Protein AF-A0A1H0Q1C9-F1 (afdb_monomer_lite)

Organism: NCBI:txid504798

Foldseek 3Di:
DDDDDDDDDDDDDDDDDDDDDDDDPDPDPPPPDDPQDDAPLNLQLQFADDPQQQAKKKKAQLVLLVLAPDNPLVQCGLNVLPNVCQPLCCVQQVDRPNQFGMHMWGGDPPFIKIKTFGDDDLVSNVVSVVVVSRDDPSFPDWHGDDRMIMTHNDPVNSVRRHRDPRTSSPVPQSVLQCVLQDRFNIKMDGRFKIWGWHRPHRQWIKIKIKGAAPFLVRLVVLQVLLVVCLVAHAFPVRHRSCQLAPPWDWDRDGRMIMIMHGDRHTNSVVSCVVVVRRVCSSVDD

Sequence (285 aa):
MKRSVGVLAIACLALTACGEKPAAPNASPSSTAAPKATGLTGALAGVRANDSTRERFEYADLTKIKQLKDTKNFGMVGSSQITESPKKLKDLLALDLAAFEEAVTAGKAPAAAGRLRGPFDSAAVNSAIANKAAKPEAFSAVRAAGSELLYSSAAAQLDWFAEGAGSLAEDKTMAAHAGCLGDVAAAAIGPIASAGVRIDGKDDTTDLICLKAHSPEDAAEMKIQIEATLKGAKTSSGTPWSRVVPKPTVDVVGDTVRITSTSAAAGTVIAAFAKGDIERLPLFE

Structure (mmCIF, N/CA/C/O backbone):
data_AF-A0A1H0Q1C9-F1
#
_entry.id   AF-A0A1H0Q1C9-F1
#
loop_
_atom_site.group_PDB
_atom_site.id
_atom_site.type_symbol
_atom_site.label_atom_id
_atom_site.label_alt_id
_atom_site.label_comp_id
_atom_site.label_asym_id
_atom_site.label_entity_id
_atom_site.label_seq_id
_atom_site.pdbx_PDB_ins_code
_atom_site.Cartn_x
_atom_site.Cartn_y
_atom_site.Cartn_z
_atom_site.occupancy
_atom_site.B_iso_or_equiv
_atom_site.auth_seq_id
_atom_site.auth_comp_id
_atom_site.auth_asym_id
_atom_site.auth_atom_id
_atom_site.pdbx_PDB_model_num
ATOM 1 N N . MET A 1 1 ? -7.600 45.532 -30.843 1.00 48.03 1 MET A N 1
ATOM 2 C CA . MET A 1 1 ? -6.512 45.657 -29.847 1.00 48.03 1 MET A CA 1
ATOM 3 C C . MET A 1 1 ? -5.235 45.087 -30.455 1.00 48.03 1 MET A C 1
ATOM 5 O O . MET A 1 1 ? -5.197 43.900 -30.744 1.00 48.03 1 MET A O 1
ATOM 9 N N . LYS A 1 2 ? -4.250 45.942 -30.760 1.00 43.81 2 LYS A N 1
ATOM 10 C CA . LYS A 1 2 ? -2.968 45.580 -31.394 1.00 43.81 2 LYS A CA 1
ATOM 11 C C . LYS A 1 2 ? -1.998 45.088 -30.314 1.00 43.81 2 LYS A C 1
ATOM 13 O O . LYS A 1 2 ? -1.792 45.807 -29.343 1.00 43.81 2 LYS A O 1
ATOM 18 N N . ARG A 1 3 ? -1.421 43.891 -30.464 1.00 52.03 3 ARG A N 1
ATOM 19 C CA . ARG A 1 3 ? -0.338 43.396 -29.597 1.00 52.03 3 ARG A CA 1
ATOM 20 C C . ARG A 1 3 ? 0.971 43.406 -30.379 1.00 52.03 3 ARG A C 1
ATOM 22 O O . ARG A 1 3 ? 1.082 42.756 -31.413 1.00 52.03 3 ARG A O 1
ATOM 29 N N . SER A 1 4 ? 1.907 44.210 -29.890 1.00 56.38 4 SER A N 1
ATOM 30 C CA . SER A 1 4 ? 3.236 44.431 -30.451 1.00 56.38 4 SER A CA 1
ATOM 31 C C . SER A 1 4 ? 4.162 43.248 -30.162 1.00 56.38 4 SER A C 1
ATOM 33 O O . SER A 1 4 ? 4.178 42.726 -29.049 1.00 56.38 4 SER A O 1
ATOM 35 N N . VAL A 1 5 ? 4.940 42.859 -31.172 1.00 55.03 5 VAL A N 1
ATOM 36 C CA . VAL A 1 5 ? 6.014 41.862 -31.105 1.00 55.03 5 VAL A CA 1
ATOM 37 C C . VAL A 1 5 ? 7.307 42.591 -30.737 1.00 55.03 5 VAL A C 1
ATOM 39 O O . VAL A 1 5 ? 7.739 43.476 -31.472 1.00 55.03 5 VAL A O 1
ATOM 42 N N . GLY A 1 6 ? 7.899 42.252 -29.592 1.00 58.81 6 GLY A N 1
ATOM 43 C CA . GLY A 1 6 ? 9.212 42.742 -29.169 1.00 58.81 6 GLY A CA 1
ATOM 44 C C . GLY A 1 6 ? 10.271 41.664 -29.376 1.00 58.81 6 GLY A C 1
ATOM 45 O O . GLY A 1 6 ? 10.222 40.623 -28.728 1.00 58.81 6 GLY A O 1
ATOM 46 N N . VAL A 1 7 ? 11.206 41.916 -30.291 1.00 54.88 7 VAL A N 1
ATOM 47 C CA . VAL A 1 7 ? 12.410 41.108 -30.530 1.00 54.88 7 VAL A CA 1
ATOM 48 C C . VAL A 1 7 ? 13.474 41.537 -29.519 1.00 54.88 7 VAL A C 1
ATOM 50 O O . VAL A 1 7 ? 13.820 42.716 -29.471 1.00 54.88 7 VAL A O 1
ATOM 53 N N . LEU A 1 8 ? 13.995 40.601 -28.721 1.00 61.97 8 LEU A N 1
ATOM 54 C CA . LEU A 1 8 ? 15.114 40.850 -27.809 1.00 61.97 8 LEU A CA 1
ATOM 55 C C . LEU A 1 8 ? 16.363 40.130 -28.331 1.00 61.97 8 LEU A C 1
ATOM 57 O O . LEU A 1 8 ? 16.388 38.906 -28.441 1.00 61.97 8 LEU A O 1
ATOM 61 N N . ALA A 1 9 ? 17.382 40.916 -28.678 1.00 55.75 9 ALA A N 1
ATOM 62 C CA . ALA A 1 9 ? 18.699 40.452 -29.090 1.00 55.75 9 ALA A CA 1
ATOM 63 C C . ALA A 1 9 ? 19.544 40.095 -27.856 1.00 55.75 9 ALA A C 1
ATOM 65 O O . ALA A 1 9 ? 19.641 40.891 -26.923 1.00 55.75 9 ALA A O 1
ATOM 66 N N . ILE A 1 10 ? 20.173 38.918 -27.861 1.00 67.31 10 ILE A N 1
ATOM 67 C CA . ILE A 1 10 ? 21.130 38.502 -26.829 1.00 67.31 10 ILE A CA 1
ATOM 68 C C . ILE A 1 10 ? 22.540 38.696 -27.385 1.00 67.31 10 ILE A C 1
ATOM 70 O O . ILE A 1 10 ? 22.926 38.074 -28.373 1.00 67.31 10 ILE A O 1
ATOM 74 N N . ALA A 1 11 ? 23.286 39.594 -26.745 1.00 67.81 11 ALA A N 1
ATOM 75 C CA . ALA A 1 11 ? 24.681 39.882 -27.029 1.00 67.81 11 ALA A CA 1
ATOM 76 C C . ALA A 1 11 ? 25.597 38.825 -26.390 1.00 67.81 11 ALA A C 1
ATOM 78 O O . ALA A 1 11 ? 25.512 38.555 -25.192 1.00 67.81 11 ALA A O 1
ATOM 79 N N . CYS A 1 12 ? 26.500 38.256 -27.190 1.00 54.31 12 CYS A N 1
ATOM 80 C CA . CYS A 1 12 ? 27.629 37.461 -26.718 1.00 54.31 12 CYS A CA 1
ATOM 81 C C . CYS A 1 12 ? 28.669 38.371 -26.048 1.00 54.31 12 CYS A C 1
ATOM 83 O O . CYS A 1 12 ? 29.281 39.197 -26.724 1.00 54.31 12 CYS A O 1
ATOM 85 N N . LEU A 1 13 ? 28.923 38.177 -24.752 1.00 67.25 13 LEU A N 1
ATOM 86 C CA . LEU A 1 13 ? 30.165 38.615 -24.115 1.00 67.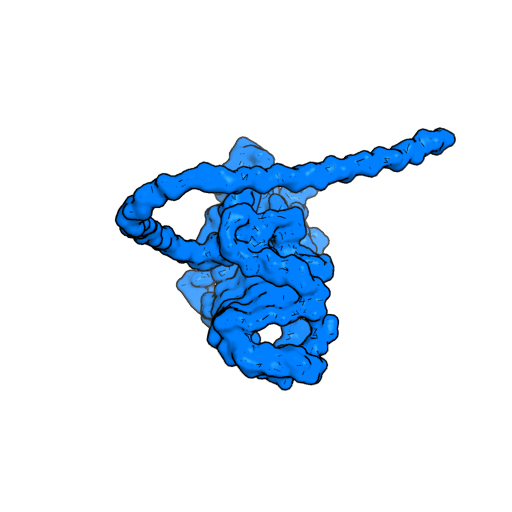25 13 LEU A CA 1
ATOM 87 C C . LEU A 1 13 ? 31.083 37.407 -23.916 1.00 67.25 13 LEU A C 1
ATOM 89 O O . LEU A 1 13 ? 30.781 36.499 -23.145 1.00 67.25 13 LEU A O 1
ATOM 93 N N . ALA A 1 14 ? 32.214 37.428 -24.616 1.00 65.31 14 ALA A N 1
ATOM 94 C CA . ALA A 1 14 ? 33.368 36.595 -24.329 1.00 65.31 14 ALA A CA 1
ATOM 95 C C . ALA A 1 14 ? 34.211 37.282 -23.244 1.00 65.31 14 ALA A C 1
ATOM 97 O O . ALA A 1 14 ? 34.627 38.427 -23.420 1.00 65.31 14 ALA A O 1
ATOM 98 N N . LEU A 1 15 ? 34.473 36.582 -22.139 1.00 62.09 15 LEU A N 1
ATOM 99 C CA . LEU A 1 15 ? 35.464 36.975 -21.139 1.00 62.09 15 LEU A CA 1
ATOM 100 C C . LEU A 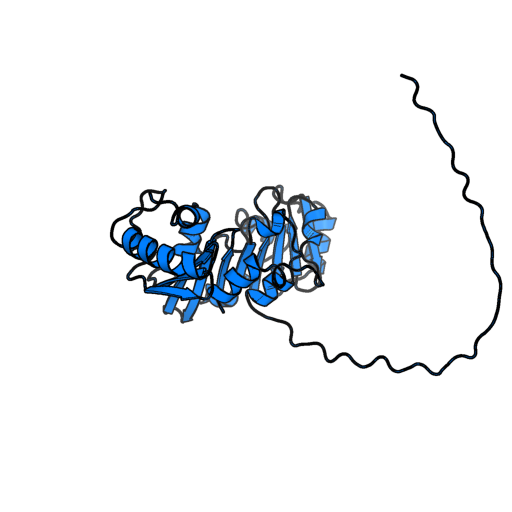1 15 ? 36.532 35.888 -21.040 1.00 62.09 15 LEU A C 1
ATOM 102 O O . LEU A 1 15 ? 36.259 34.730 -20.731 1.00 62.09 15 LEU A O 1
ATOM 106 N N . THR A 1 16 ? 37.754 36.303 -21.342 1.00 69.94 16 THR A N 1
ATOM 107 C CA . THR A 1 16 ? 39.000 35.547 -21.259 1.00 69.94 16 THR A CA 1
ATOM 108 C C . THR A 1 16 ? 39.743 35.830 -19.952 1.00 69.94 16 THR A C 1
ATOM 110 O O . THR A 1 16 ? 39.885 36.990 -19.579 1.00 69.94 16 THR A O 1
ATOM 113 N N . ALA A 1 17 ? 40.335 34.758 -19.408 1.00 58.12 17 ALA A N 1
ATOM 114 C CA . ALA A 1 17 ? 41.553 34.684 -18.585 1.00 58.12 17 ALA A CA 1
ATOM 115 C C . ALA A 1 17 ? 41.515 35.132 -17.105 1.00 58.12 17 ALA A C 1
ATOM 117 O O . ALA A 1 17 ? 41.268 36.287 -16.789 1.00 58.12 17 ALA A O 1
ATOM 118 N N . CYS A 1 18 ? 41.917 34.236 -16.194 1.00 62.31 18 CYS A N 1
ATOM 119 C CA . CYS A 1 18 ? 43.292 34.171 -15.670 1.00 62.31 18 CYS A CA 1
ATOM 120 C C . CYS A 1 18 ? 43.478 32.922 -14.791 1.00 62.31 18 CYS A C 1
ATOM 122 O O . CYS A 1 18 ? 42.562 32.496 -14.095 1.00 62.31 18 CYS A O 1
ATOM 124 N N . GLY A 1 19 ? 44.655 32.301 -14.896 1.00 61.50 19 GLY A N 1
ATOM 125 C CA . GLY A 1 19 ? 44.981 31.022 -14.273 1.00 61.50 19 GLY A CA 1
ATOM 126 C C . GLY A 1 19 ? 45.188 31.104 -12.764 1.00 61.50 19 GLY A C 1
ATOM 127 O O . GLY A 1 19 ? 45.921 31.961 -12.272 1.00 61.50 19 GLY A O 1
ATOM 128 N N . GLU A 1 20 ? 44.604 30.138 -12.059 1.00 61.62 20 GLU A N 1
ATOM 129 C CA . GLU A 1 20 ? 44.820 29.900 -10.639 1.00 61.62 20 GLU A CA 1
ATOM 130 C C . GLU A 1 20 ? 45.423 28.502 -10.440 1.00 61.62 20 GLU A C 1
ATOM 132 O O . GLU A 1 20 ? 45.093 27.534 -11.127 1.00 61.62 20 GLU A O 1
ATOM 137 N N . LYS A 1 21 ? 46.401 28.440 -9.542 1.00 70.19 21 LYS A N 1
ATOM 138 C CA . LYS A 1 21 ? 47.258 27.293 -9.236 1.00 70.19 21 LYS A CA 1
ATOM 139 C C . LYS A 1 21 ? 46.410 26.085 -8.789 1.00 70.19 21 LYS A C 1
ATOM 141 O O . LYS A 1 21 ? 45.602 26.254 -7.880 1.00 70.19 21 LYS A O 1
ATOM 146 N N . PRO A 1 22 ? 46.593 24.871 -9.350 1.00 63.66 22 PRO A N 1
ATOM 147 C CA . PRO A 1 22 ? 45.809 23.705 -8.953 1.00 63.66 22 PRO A CA 1
ATOM 148 C C . PRO A 1 22 ? 46.105 23.343 -7.493 1.00 63.66 22 PRO A C 1
ATOM 150 O O . PRO A 1 22 ? 47.183 22.847 -7.161 1.00 63.66 22 PRO A O 1
ATOM 153 N N . ALA A 1 23 ? 45.145 23.628 -6.613 1.00 63.47 23 ALA A N 1
ATOM 154 C CA . ALA A 1 23 ? 45.113 23.074 -5.271 1.00 63.47 23 ALA A CA 1
ATOM 155 C C . ALA A 1 23 ? 44.938 21.552 -5.379 1.00 63.47 23 ALA A C 1
ATOM 157 O O . ALA A 1 23 ? 44.188 21.062 -6.225 1.00 63.47 23 ALA A O 1
ATOM 158 N N . ALA A 1 24 ? 45.673 20.814 -4.547 1.00 68.06 24 ALA A N 1
ATOM 159 C CA . ALA A 1 24 ? 45.612 19.360 -4.479 1.00 68.06 24 ALA A CA 1
ATOM 160 C C . ALA A 1 24 ? 44.152 18.874 -4.365 1.00 68.06 24 ALA A C 1
ATOM 162 O O . ALA A 1 24 ? 43.346 19.560 -3.730 1.00 68.06 24 ALA A O 1
ATOM 163 N N . PRO A 1 25 ? 43.795 17.719 -4.960 1.00 63.84 25 PRO A N 1
ATOM 164 C CA . PRO A 1 25 ? 42.445 17.180 -4.884 1.00 63.84 25 PRO A CA 1
ATOM 165 C C . PRO A 1 25 ? 42.078 16.969 -3.414 1.00 63.84 25 PRO A C 1
ATOM 167 O O . PRO A 1 25 ? 42.538 16.024 -2.775 1.00 63.84 25 PRO A O 1
ATOM 170 N N . ASN A 1 26 ? 41.269 17.883 -2.874 1.00 61.53 26 ASN A N 1
ATOM 171 C CA . ASN A 1 26 ? 40.598 17.705 -1.600 1.00 61.53 26 ASN A CA 1
ATOM 172 C C . ASN A 1 26 ? 39.814 16.403 -1.717 1.00 61.53 26 ASN A C 1
ATOM 174 O O . ASN A 1 26 ? 38.861 16.325 -2.494 1.00 61.53 26 ASN A O 1
ATOM 178 N N . ALA A 1 27 ? 40.253 15.379 -0.985 1.00 54.88 27 ALA A N 1
ATOM 179 C CA . ALA A 1 27 ? 39.513 14.144 -0.834 1.00 54.88 27 ALA A CA 1
ATOM 180 C C . ALA A 1 27 ? 38.097 14.524 -0.394 1.00 54.88 27 ALA A C 1
ATOM 182 O O . ALA A 1 27 ? 37.910 15.053 0.705 1.00 54.88 27 ALA A O 1
ATOM 183 N N . SER A 1 28 ? 37.119 14.340 -1.287 1.00 58.88 28 SER A N 1
ATOM 184 C CA . SER A 1 28 ? 35.716 14.515 -0.938 1.00 58.88 28 SER A CA 1
ATOM 185 C C . SER A 1 28 ? 35.473 13.678 0.312 1.00 58.88 28 SER A C 1
ATOM 187 O O . SER A 1 28 ? 35.844 12.500 0.305 1.00 58.88 28 SER A O 1
ATOM 189 N N . PRO A 1 29 ? 34.934 14.261 1.396 1.00 55.88 29 PRO A N 1
ATOM 190 C CA . PRO A 1 29 ? 34.651 13.491 2.589 1.00 55.88 29 PRO A CA 1
ATOM 191 C C . PRO A 1 29 ? 33.764 12.331 2.159 1.00 55.88 29 PRO A C 1
ATOM 193 O O . PRO A 1 29 ? 32.703 12.546 1.568 1.00 55.88 29 PRO A O 1
ATOM 196 N N . SER A 1 30 ? 34.248 11.109 2.380 1.00 47.88 30 SER A N 1
ATOM 197 C CA . SER A 1 30 ? 33.471 9.896 2.185 1.00 47.88 30 SER A CA 1
ATOM 198 C C . SER A 1 30 ? 32.214 10.044 3.027 1.00 47.88 30 SER A C 1
ATOM 200 O O . SER A 1 30 ? 32.253 9.896 4.246 1.00 47.88 30 SER A O 1
ATOM 202 N N . SER A 1 31 ? 31.116 10.431 2.381 1.00 54.31 31 SER A N 1
ATOM 203 C CA . SER A 1 31 ? 29.811 10.486 3.010 1.00 54.31 31 SER A CA 1
ATOM 204 C C . SER A 1 31 ? 29.477 9.056 3.399 1.00 54.31 31 SER A C 1
ATOM 206 O O . SER A 1 31 ? 29.237 8.213 2.533 1.00 54.31 31 SER A O 1
ATOM 208 N N . THR A 1 32 ? 29.554 8.756 4.693 1.00 57.41 32 THR A N 1
ATOM 209 C CA . THR A 1 32 ? 29.052 7.502 5.244 1.00 57.41 32 THR A CA 1
ATOM 210 C C . THR A 1 32 ? 27.563 7.470 4.934 1.00 57.41 32 THR A C 1
ATOM 212 O O . THR A 1 32 ? 26.776 8.151 5.590 1.00 57.41 32 THR A O 1
ATOM 215 N N . ALA A 1 33 ? 27.194 6.753 3.871 1.00 62.41 33 ALA A N 1
ATOM 216 C CA . ALA A 1 33 ? 25.817 6.659 3.426 1.00 62.41 33 ALA A CA 1
ATOM 217 C C . ALA A 1 33 ? 24.959 6.169 4.597 1.00 62.41 33 ALA A C 1
ATOM 219 O O . ALA A 1 33 ? 25.251 5.130 5.194 1.00 62.41 33 ALA A O 1
ATOM 220 N N . ALA A 1 34 ? 23.930 6.942 4.946 1.00 65.75 34 ALA A N 1
ATOM 221 C CA . ALA A 1 34 ? 22.969 6.532 5.955 1.00 65.75 34 ALA A CA 1
ATOM 222 C C . ALA A 1 34 ? 22.387 5.156 5.574 1.00 65.75 34 ALA A C 1
ATOM 224 O O . ALA A 1 34 ? 22.209 4.882 4.380 1.00 65.75 34 ALA A O 1
ATOM 225 N N . PRO A 1 35 ? 22.105 4.278 6.553 1.00 72.06 35 PRO A N 1
ATOM 226 C CA . PRO A 1 35 ? 21.491 2.989 6.270 1.00 72.06 35 PRO A CA 1
ATOM 227 C C . PRO A 1 35 ? 20.208 3.201 5.459 1.00 72.06 35 PRO A C 1
ATOM 229 O O . PRO A 1 35 ? 19.355 4.007 5.835 1.00 72.06 35 PRO A O 1
ATOM 232 N N . LYS A 1 36 ? 20.091 2.507 4.319 1.00 81.31 36 LYS A N 1
ATOM 233 C CA . LYS A 1 36 ? 18.904 2.598 3.464 1.00 81.31 36 LYS A CA 1
ATOM 234 C C . LYS A 1 36 ? 17.690 2.117 4.259 1.00 81.31 36 LYS A C 1
ATOM 236 O O . LYS A 1 36 ? 17.693 0.997 4.766 1.00 81.31 36 LYS A O 1
ATOM 241 N N . ALA A 1 37 ? 16.668 2.965 4.362 1.00 87.19 37 ALA A N 1
ATOM 242 C CA . ALA A 1 37 ? 15.391 2.575 4.944 1.00 87.19 37 ALA A CA 1
ATOM 243 C C . ALA A 1 37 ? 14.818 1.368 4.182 1.00 87.19 37 ALA A C 1
ATOM 245 O O . ALA A 1 37 ? 14.907 1.302 2.955 1.00 87.19 37 ALA A O 1
ATOM 246 N N . THR A 1 38 ? 14.234 0.422 4.911 1.00 93.12 38 THR A N 1
ATOM 247 C CA . THR A 1 38 ? 13.592 -0.781 4.366 1.00 93.12 38 THR A CA 1
ATOM 248 C C . THR A 1 38 ? 12.080 -0.728 4.597 1.00 93.12 38 THR A C 1
ATOM 250 O O . THR A 1 38 ? 11.560 0.227 5.186 1.00 93.12 38 THR A O 1
ATOM 253 N N . GLY A 1 39 ? 11.356 -1.735 4.104 1.00 96.38 39 GLY A N 1
ATOM 254 C CA . GLY A 1 39 ? 9.918 -1.850 4.327 1.00 96.38 39 GLY A CA 1
ATOM 255 C C . GLY A 1 39 ? 9.114 -0.721 3.674 1.00 96.38 39 GLY A C 1
ATOM 256 O O . GLY A 1 39 ? 9.536 -0.112 2.687 1.00 96.38 39 GLY A O 1
ATOM 257 N N . LEU A 1 40 ? 7.970 -0.394 4.278 1.00 97.56 40 LEU A N 1
ATOM 258 C CA . LEU A 1 40 ? 7.082 0.679 3.823 1.00 97.56 40 LEU A CA 1
ATOM 259 C C . LEU A 1 40 ? 7.792 2.044 3.714 1.00 97.56 40 LEU A C 1
ATOM 261 O O . LEU A 1 40 ? 7.637 2.744 2.715 1.00 97.56 40 LEU A O 1
ATOM 265 N N . THR A 1 41 ? 8.595 2.420 4.713 1.00 96.94 41 THR A N 1
ATOM 266 C CA . THR A 1 41 ? 9.316 3.706 4.714 1.00 96.94 41 THR A CA 1
ATOM 267 C C . THR A 1 41 ? 10.349 3.772 3.590 1.00 96.94 41 THR A C 1
ATOM 269 O O . THR A 1 41 ? 10.435 4.783 2.893 1.00 96.94 41 THR A O 1
ATOM 272 N N . GLY A 1 42 ? 11.098 2.687 3.361 1.00 96.00 42 GLY A N 1
ATOM 273 C CA . GLY A 1 42 ? 12.017 2.583 2.224 1.00 96.00 42 GLY A CA 1
ATOM 274 C C . GLY A 1 42 ? 11.298 2.657 0.876 1.00 96.00 42 GLY A C 1
ATOM 275 O O . GLY A 1 42 ? 11.764 3.323 -0.051 1.00 96.00 42 GLY A O 1
ATOM 276 N N . ALA A 1 43 ? 10.123 2.032 0.774 1.00 96.88 43 ALA A N 1
ATOM 277 C CA . ALA A 1 43 ? 9.303 2.081 -0.428 1.00 96.88 43 ALA A CA 1
ATOM 278 C C . ALA A 1 43 ? 8.831 3.511 -0.748 1.00 96.88 43 ALA A C 1
ATOM 280 O O . ALA A 1 43 ? 8.983 3.941 -1.893 1.00 96.88 43 ALA A O 1
ATOM 281 N N . LEU A 1 44 ? 8.343 4.256 0.254 1.00 97.38 44 LEU A N 1
ATOM 282 C CA . LEU A 1 44 ? 7.937 5.665 0.127 1.00 97.38 44 LEU A CA 1
ATOM 283 C C . LEU A 1 44 ? 9.112 6.586 -0.226 1.00 97.38 44 LEU A C 1
ATOM 285 O O . LEU A 1 44 ? 8.955 7.498 -1.036 1.00 97.38 44 LEU A O 1
ATOM 289 N N . ALA A 1 45 ? 10.299 6.336 0.333 1.00 96.56 45 ALA A N 1
ATOM 290 C CA . ALA A 1 45 ? 11.505 7.105 0.019 1.00 96.56 45 ALA A CA 1
ATOM 291 C C . ALA A 1 45 ? 11.939 6.941 -1.449 1.00 96.56 45 ALA A C 1
ATOM 293 O O . ALA A 1 45 ? 12.549 7.835 -2.029 1.00 96.56 45 ALA A O 1
ATOM 294 N N . GLY A 1 46 ? 11.597 5.807 -2.066 1.00 96.19 46 GLY A N 1
ATOM 295 C CA . GLY A 1 46 ? 11.866 5.525 -3.474 1.00 96.19 46 GLY A CA 1
ATOM 296 C C . GLY A 1 46 ? 10.779 5.996 -4.443 1.00 96.19 46 GLY A C 1
ATOM 297 O O . GLY A 1 46 ? 10.788 5.528 -5.581 1.00 96.19 46 GLY A O 1
ATOM 298 N N . VAL A 1 47 ? 9.826 6.826 -4.003 1.00 97.56 47 VAL A N 1
ATOM 299 C CA . VAL A 1 47 ? 8.773 7.402 -4.852 1.00 97.56 47 VAL A CA 1
ATOM 300 C C . VAL A 1 47 ? 8.724 8.910 -4.662 1.00 97.56 47 VAL A C 1
ATOM 302 O O . VAL A 1 47 ? 8.584 9.404 -3.548 1.00 97.56 47 VAL A O 1
ATOM 305 N N . ARG A 1 48 ? 8.788 9.655 -5.762 1.00 97.75 48 ARG A N 1
ATOM 306 C CA . ARG A 1 48 ? 8.670 11.112 -5.779 1.00 97.75 48 ARG A CA 1
ATOM 307 C C . ARG A 1 48 ? 7.279 11.554 -5.328 1.00 97.75 48 ARG A C 1
ATOM 309 O O . ARG A 1 48 ? 6.268 11.072 -5.841 1.00 97.75 48 ARG A O 1
ATOM 316 N N . ALA A 1 49 ? 7.226 12.544 -4.446 1.00 97.69 49 ALA A N 1
ATOM 317 C CA . ALA A 1 49 ? 5.989 13.184 -4.032 1.00 97.69 49 ALA A CA 1
ATOM 318 C C . ALA A 1 49 ? 5.477 14.150 -5.111 1.00 97.69 49 ALA A C 1
ATOM 320 O O . ALA A 1 49 ? 6.154 15.098 -5.519 1.00 97.69 49 ALA A O 1
ATOM 321 N N . ASN A 1 50 ? 4.255 13.911 -5.570 1.00 97.00 50 ASN A N 1
ATOM 322 C CA . ASN A 1 50 ? 3.457 14.801 -6.403 1.00 97.00 50 ASN A CA 1
ATOM 323 C C . ASN A 1 50 ? 1.971 14.544 -6.113 1.00 97.00 50 ASN A C 1
ATOM 325 O O . ASN A 1 50 ? 1.636 13.665 -5.322 1.00 97.00 50 ASN A O 1
ATOM 329 N N . ASP A 1 51 ? 1.081 15.321 -6.721 1.00 97.31 51 ASP A N 1
ATOM 330 C CA . ASP A 1 51 ? -0.351 15.221 -6.423 1.00 97.31 51 ASP A CA 1
ATOM 331 C C . ASP A 1 51 ? -0.898 13.828 -6.752 1.00 97.31 51 ASP A C 1
ATOM 333 O O . ASP A 1 51 ? -1.560 13.221 -5.916 1.00 97.31 51 ASP A O 1
ATOM 337 N N . SER A 1 52 ? -0.509 13.247 -7.891 1.00 97.00 52 SER A N 1
ATOM 338 C CA . SER A 1 52 ? -0.921 11.892 -8.265 1.00 97.00 52 SER A CA 1
ATOM 339 C C . SER A 1 52 ? -0.398 10.831 -7.296 1.00 97.00 52 SER A C 1
ATOM 341 O O . SER A 1 52 ? -1.165 9.975 -6.868 1.00 97.00 52 SER A O 1
ATOM 343 N N . THR A 1 53 ? 0.878 10.868 -6.904 1.00 97.38 53 THR A N 1
ATOM 344 C CA . THR A 1 53 ? 1.457 9.846 -6.012 1.00 97.38 53 THR A CA 1
ATOM 345 C C . THR A 1 53 ? 0.962 9.956 -4.566 1.00 97.38 53 THR A C 1
ATOM 347 O O . THR A 1 53 ? 1.000 8.961 -3.844 1.00 97.38 53 THR A O 1
ATOM 350 N N . ARG A 1 54 ? 0.435 11.120 -4.154 1.00 97.81 54 ARG A N 1
ATOM 351 C CA . ARG A 1 54 ? -0.246 11.323 -2.859 1.00 97.81 54 ARG A CA 1
ATOM 352 C C . ARG A 1 54 ? -1.673 10.787 -2.828 1.00 97.81 54 ARG A C 1
ATOM 354 O O . ARG A 1 54 ? -2.182 10.468 -1.759 1.00 97.81 54 ARG A O 1
ATOM 361 N N . GLU A 1 55 ? -2.339 10.692 -3.976 1.00 97.25 55 GLU A N 1
ATOM 362 C CA . GLU A 1 55 ? -3.724 10.214 -4.022 1.00 97.25 55 GLU A CA 1
ATOM 363 C C . GLU A 1 55 ? -3.859 8.739 -3.646 1.00 97.25 55 GLU A C 1
ATOM 365 O O . GLU A 1 55 ? -4.902 8.326 -3.128 1.00 97.25 55 GLU A O 1
ATOM 370 N N . ARG A 1 56 ? -2.846 7.930 -3.964 1.00 97.31 56 ARG A N 1
ATOM 371 C CA . ARG A 1 56 ? -2.825 6.499 -3.670 1.00 97.31 56 ARG A CA 1
ATOM 372 C C . ARG A 1 56 ? -1.398 5.975 -3.686 1.00 97.31 56 ARG A C 1
ATOM 374 O O . ARG A 1 56 ? -0.660 6.192 -4.645 1.00 97.31 56 ARG A O 1
ATOM 381 N N . PHE A 1 57 ? -1.058 5.206 -2.664 1.00 97.88 57 PHE A N 1
ATOM 382 C CA . PHE A 1 57 ? 0.170 4.430 -2.600 1.00 97.88 57 PHE A CA 1
ATOM 383 C C . PHE A 1 57 ? -0.135 3.039 -2.050 1.00 97.88 57 PHE A C 1
ATOM 385 O O . PHE A 1 57 ? -0.896 2.895 -1.098 1.00 97.88 57 PHE A O 1
ATOM 392 N N . GLU A 1 58 ? 0.455 2.009 -2.636 1.00 98.06 58 GLU A N 1
ATOM 393 C CA . GLU A 1 58 ? 0.307 0.622 -2.209 1.00 98.06 58 GLU A CA 1
ATOM 394 C C . GLU A 1 58 ? 1.682 -0.024 -2.092 1.00 98.06 58 GLU A C 1
ATOM 396 O O . GLU A 1 58 ? 2.549 0.193 -2.939 1.00 98.06 58 GLU A O 1
ATOM 401 N N . TYR A 1 59 ? 1.863 -0.839 -1.061 1.00 98.19 59 TYR A N 1
ATOM 402 C CA . TYR A 1 59 ? 3.107 -1.535 -0.757 1.00 98.19 59 TYR A CA 1
ATOM 403 C C . TYR A 1 59 ? 2.818 -2.977 -0.360 1.00 98.19 59 TYR A C 1
ATOM 405 O O . TYR A 1 59 ? 1.865 -3.237 0.375 1.00 98.19 59 TYR A O 1
ATOM 413 N N . ALA A 1 60 ? 3.660 -3.900 -0.808 1.00 97.69 60 ALA A N 1
ATOM 414 C CA . ALA A 1 60 ? 3.627 -5.292 -0.402 1.00 97.69 60 ALA A CA 1
ATOM 415 C C . ALA A 1 60 ? 5.044 -5.873 -0.305 1.00 97.69 60 ALA A C 1
ATOM 417 O O . ALA A 1 60 ? 5.791 -5.879 -1.284 1.00 97.69 60 ALA A O 1
ATOM 418 N N . ASP A 1 61 ? 5.371 -6.421 0.861 1.00 97.44 61 ASP A N 1
ATOM 419 C CA . ASP A 1 61 ? 6.441 -7.389 1.076 1.00 97.44 61 ASP A CA 1
ATOM 420 C C . ASP A 1 61 ? 5.909 -8.775 0.693 1.00 97.44 61 ASP A C 1
ATOM 422 O O . ASP A 1 61 ? 5.226 -9.470 1.457 1.00 97.44 61 ASP A O 1
ATOM 426 N N . LEU A 1 62 ? 6.203 -9.176 -0.539 1.00 96.25 62 LEU A N 1
ATOM 427 C CA . LEU A 1 62 ? 5.746 -10.439 -1.099 1.00 96.25 62 LEU A CA 1
ATOM 428 C C . LEU A 1 62 ? 6.402 -11.631 -0.397 1.00 96.25 62 LEU A C 1
ATOM 430 O O . LEU A 1 62 ? 5.837 -12.724 -0.420 1.00 96.25 62 LEU A O 1
ATOM 434 N N . THR A 1 63 ? 7.566 -11.454 0.236 1.00 96.06 63 THR A N 1
ATOM 435 C CA . THR A 1 63 ? 8.221 -12.534 0.986 1.00 96.06 63 THR A CA 1
ATOM 436 C C . THR A 1 63 ? 7.459 -12.860 2.265 1.00 96.06 63 THR A C 1
ATOM 438 O O . THR A 1 63 ? 7.226 -14.038 2.536 1.00 96.06 63 THR A O 1
ATOM 441 N N . LYS A 1 64 ? 6.990 -11.839 2.997 1.00 96.00 64 LYS A N 1
ATOM 442 C CA . LYS A 1 64 ? 6.136 -12.005 4.184 1.00 96.00 64 LYS A CA 1
ATOM 443 C C . LYS A 1 64 ? 4.756 -12.551 3.797 1.00 96.00 64 LYS A C 1
ATOM 445 O O . LYS A 1 64 ? 4.298 -13.524 4.390 1.00 96.00 64 LYS A O 1
ATOM 450 N N . ILE A 1 65 ? 4.117 -12.003 2.757 1.00 95.62 65 ILE A N 1
ATOM 451 C CA . ILE A 1 65 ? 2.767 -12.430 2.328 1.00 95.62 65 ILE A CA 1
ATOM 452 C C . ILE A 1 65 ? 2.734 -13.905 1.897 1.00 95.62 65 ILE A C 1
ATOM 454 O O . ILE A 1 65 ? 1.790 -14.616 2.236 1.00 95.62 65 ILE A O 1
ATOM 458 N N . LYS A 1 66 ? 3.768 -14.406 1.203 1.00 94.19 66 LYS A N 1
ATOM 459 C CA . LYS A 1 66 ? 3.858 -15.821 0.776 1.00 94.19 66 LYS A CA 1
ATOM 460 C C . LYS A 1 66 ? 3.878 -16.823 1.936 1.00 94.19 66 LYS A C 1
ATOM 462 O O . LYS A 1 66 ? 3.678 -18.012 1.705 1.00 94.19 66 LYS A O 1
ATOM 467 N N . GLN A 1 67 ? 4.142 -16.379 3.165 1.00 93.94 67 GLN A N 1
ATOM 468 C CA . GLN A 1 67 ? 4.147 -17.251 4.342 1.00 93.94 67 GLN A CA 1
ATOM 469 C C . GLN A 1 67 ? 2.732 -17.574 4.838 1.00 93.94 67 GLN A C 1
ATOM 471 O O . GLN A 1 67 ? 2.553 -18.545 5.579 1.00 93.94 67 GLN A O 1
ATOM 476 N N . LEU A 1 68 ? 1.737 -16.781 4.433 1.00 93.38 68 LEU A N 1
ATOM 477 C CA . LEU A 1 68 ? 0.343 -16.965 4.815 1.00 93.38 68 LEU A CA 1
ATOM 478 C C . LEU A 1 68 ? -0.281 -18.157 4.087 1.00 93.38 68 LEU A C 1
ATOM 480 O O . LEU A 1 68 ? 0.018 -18.436 2.927 1.00 93.38 68 LEU A O 1
ATOM 484 N N . LYS A 1 69 ? -1.214 -18.837 4.761 1.00 91.69 69 LYS A N 1
ATOM 485 C CA . LYS A 1 69 ? -2.005 -19.921 4.153 1.00 91.69 69 LYS A CA 1
ATOM 486 C C . LYS A 1 69 ? -3.054 -19.405 3.167 1.00 91.69 69 LYS A C 1
ATOM 488 O O . LYS A 1 69 ? -3.394 -20.106 2.220 1.00 91.69 69 LYS A O 1
ATOM 493 N N . ASP A 1 70 ? -3.576 -18.205 3.411 1.00 91.81 70 ASP A N 1
ATOM 494 C CA . ASP A 1 70 ? -4.596 -17.557 2.589 1.00 91.81 70 ASP A CA 1
ATOM 495 C C . ASP A 1 70 ? -4.135 -16.147 2.216 1.00 91.81 70 ASP A C 1
ATOM 497 O O . ASP A 1 70 ? -3.955 -15.286 3.077 1.00 91.81 70 ASP A O 1
ATOM 501 N N . THR A 1 71 ? -3.941 -15.920 0.919 1.00 92.25 71 THR A N 1
ATOM 502 C CA . THR A 1 71 ? -3.485 -14.643 0.362 1.00 92.25 71 THR A CA 1
ATOM 503 C C . THR A 1 71 ? -4.561 -13.936 -0.463 1.00 92.25 71 THR A C 1
ATOM 505 O O . THR A 1 71 ? -4.278 -12.920 -1.101 1.00 92.25 71 THR A O 1
ATOM 508 N N . LYS A 1 72 ? -5.812 -14.422 -0.456 1.00 91.69 72 LYS A N 1
ATOM 509 C CA . LYS A 1 72 ? -6.873 -13.932 -1.358 1.00 91.69 72 LYS A CA 1
ATOM 510 C C . LYS A 1 72 ? -7.159 -12.434 -1.228 1.00 91.69 72 LYS A C 1
ATOM 512 O O . LYS A 1 72 ? -7.513 -11.794 -2.210 1.00 91.69 72 LYS A O 1
ATOM 517 N N . ASN A 1 73 ? -6.978 -11.873 -0.033 1.00 91.50 73 ASN A N 1
ATOM 518 C CA . ASN A 1 73 ? -7.215 -10.455 0.244 1.00 91.50 73 ASN A CA 1
ATOM 519 C C . ASN A 1 73 ? -6.053 -9.544 -0.191 1.00 91.50 73 ASN A C 1
ATOM 521 O O . ASN A 1 73 ? -6.202 -8.326 -0.178 1.00 91.50 73 ASN A O 1
ATOM 525 N N . PHE A 1 74 ? -4.904 -10.117 -0.564 1.00 90.00 74 PHE A N 1
ATOM 526 C CA . PHE A 1 74 ? -3.725 -9.372 -1.017 1.00 90.00 74 PHE A CA 1
ATOM 527 C C . PHE A 1 74 ? -3.603 -9.320 -2.533 1.00 90.00 74 PHE A C 1
ATOM 529 O O . PHE A 1 74 ? -2.730 -8.616 -3.038 1.00 90.00 74 PHE A O 1
ATOM 536 N N . GLY A 1 75 ? -4.437 -10.069 -3.265 1.00 70.88 75 GLY A N 1
ATOM 537 C CA . GLY A 1 75 ? -4.429 -10.051 -4.720 1.00 70.88 75 GLY A CA 1
ATOM 538 C C . GLY A 1 75 ? -4.636 -8.617 -5.187 1.00 70.88 75 GLY A C 1
ATOM 539 O O . GLY A 1 75 ? -5.740 -8.112 -5.028 1.00 70.88 75 GLY A O 1
ATOM 540 N N . MET A 1 76 ? -3.565 -7.996 -5.706 1.00 72.25 76 MET A N 1
ATOM 541 C CA . MET A 1 76 ? -3.418 -6.615 -6.208 1.00 72.25 76 MET A CA 1
ATOM 542 C C . MET A 1 76 ? -2.621 -5.637 -5.340 1.00 72.25 76 MET A C 1
ATOM 544 O O . MET A 1 76 ? -2.191 -4.622 -5.881 1.00 72.25 76 MET A O 1
ATOM 548 N N . VAL A 1 77 ? -2.371 -5.880 -4.052 1.00 88.94 77 VAL A N 1
ATOM 549 C CA . VAL A 1 77 ? -1.687 -4.859 -3.233 1.00 88.94 77 VAL A CA 1
ATOM 550 C C . VAL A 1 77 ? -0.264 -4.646 -3.751 1.00 88.94 77 VAL A C 1
ATOM 552 O O . VAL A 1 77 ? 0.504 -5.595 -3.900 1.00 88.94 77 VAL A O 1
ATOM 555 N N . GLY A 1 78 ? 0.060 -3.400 -4.103 1.00 86.94 78 GLY A N 1
ATOM 556 C CA . GLY A 1 78 ? 1.359 -3.025 -4.668 1.00 86.94 78 GLY A CA 1
ATOM 557 C C . GLY A 1 78 ? 1.553 -3.435 -6.134 1.00 86.94 78 GLY A C 1
ATOM 558 O O . GLY A 1 78 ? 2.554 -3.061 -6.738 1.00 86.94 78 GLY A O 1
ATOM 559 N N . SER A 1 79 ? 0.608 -4.164 -6.733 1.00 85.81 79 SER A N 1
ATOM 560 C CA . SER A 1 79 ? 0.697 -4.701 -8.101 1.00 85.81 79 SER A CA 1
ATOM 561 C C . SER A 1 79 ? -0.617 -4.595 -8.885 1.00 85.81 79 SER A C 1
ATOM 563 O O . SER A 1 79 ? -0.861 -5.343 -9.836 1.00 85.81 79 SER A O 1
ATOM 565 N N . SER A 1 80 ? -1.487 -3.661 -8.504 1.00 83.50 80 SER A N 1
ATOM 566 C CA . SER A 1 80 ? -2.881 -3.608 -8.955 1.00 83.50 80 SER A CA 1
ATOM 567 C C . SER A 1 80 ? -3.047 -3.473 -10.469 1.00 83.50 80 SER A C 1
ATOM 569 O O . SER A 1 80 ? -4.047 -3.934 -11.002 1.00 83.50 80 SER A O 1
ATOM 571 N N . GLN A 1 81 ? -2.053 -2.942 -11.187 1.00 81.38 81 GLN A N 1
ATOM 572 C CA . GLN A 1 81 ? -2.129 -2.806 -12.648 1.00 81.38 81 GLN A CA 1
ATOM 573 C C . GLN A 1 81 ? -1.697 -4.063 -13.430 1.00 81.38 81 GLN A C 1
ATOM 575 O O . GLN A 1 81 ? -1.994 -4.152 -14.615 1.00 81.38 81 GLN A O 1
ATOM 580 N N . ILE A 1 82 ? -0.974 -5.019 -12.825 1.00 79.56 82 ILE A N 1
ATOM 581 C CA . ILE A 1 82 ? -0.328 -6.146 -13.549 1.00 79.56 82 ILE A CA 1
ATOM 582 C C . ILE A 1 82 ? -0.924 -7.525 -13.268 1.00 79.56 82 ILE A C 1
ATOM 584 O O . ILE A 1 82 ? -0.610 -8.499 -13.957 1.00 79.56 82 ILE A O 1
ATOM 588 N N . THR A 1 83 ? -1.793 -7.630 -12.271 1.00 70.44 83 THR A N 1
ATOM 589 C CA . THR A 1 83 ? -2.308 -8.921 -11.786 1.00 70.44 83 THR A CA 1
ATOM 590 C C . THR A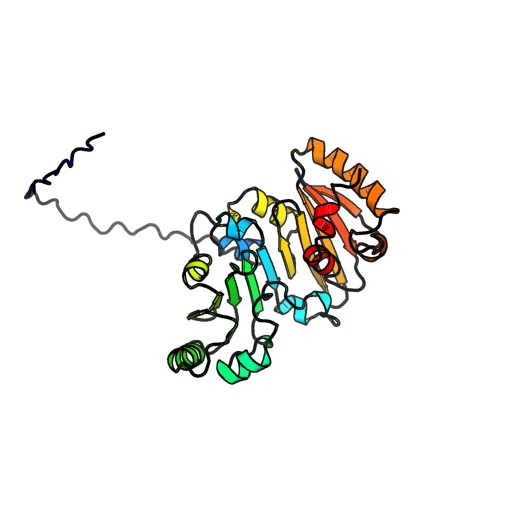 1 83 ? -3.384 -9.542 -12.667 1.00 70.44 83 THR A C 1
ATOM 592 O O . THR A 1 83 ? -3.664 -10.727 -12.512 1.00 70.44 83 THR A O 1
ATOM 595 N N . GLU A 1 84 ? -3.943 -8.814 -13.635 1.00 71.75 84 GLU A N 1
ATOM 596 C CA . GLU A 1 84 ? -4.951 -9.365 -14.550 1.00 71.75 84 GLU A CA 1
ATOM 597 C C . GLU A 1 84 ? -4.355 -10.304 -15.610 1.00 71.75 84 GLU A C 1
ATOM 599 O O . GLU A 1 84 ? -5.085 -10.956 -16.358 1.00 71.75 84 GLU A O 1
ATOM 604 N N . SER A 1 85 ? -3.025 -10.402 -15.728 1.00 77.62 85 SER A N 1
ATOM 605 C CA . SER A 1 85 ? -2.394 -11.279 -16.723 1.00 77.62 85 SER A CA 1
ATOM 606 C C . SER A 1 85 ? -1.024 -11.864 -16.320 1.00 77.62 85 SER A C 1
ATOM 608 O O . SER A 1 85 ? -0.081 -11.776 -17.112 1.00 77.62 85 SER A O 1
ATOM 610 N N . PRO A 1 86 ? -0.883 -12.560 -15.168 1.00 82.44 86 PRO A N 1
ATOM 611 C CA . PRO A 1 86 ? 0.394 -13.147 -14.740 1.00 82.44 86 PRO A CA 1
ATOM 612 C C . PRO A 1 86 ? 0.948 -14.133 -15.770 1.00 82.44 86 PRO A C 1
ATOM 614 O O . PRO A 1 86 ? 2.137 -14.130 -16.075 1.00 82.44 86 PRO A O 1
ATOM 617 N N . LYS A 1 87 ? 0.058 -14.933 -16.374 1.00 84.25 87 LYS A N 1
ATOM 618 C CA . LYS A 1 87 ? 0.414 -15.865 -17.445 1.00 84.25 87 LYS A CA 1
ATOM 619 C C . LYS A 1 87 ? 0.977 -15.139 -18.669 1.00 84.25 87 LYS A C 1
ATOM 621 O O . LYS A 1 87 ? 2.009 -15.552 -19.174 1.00 84.25 87 LYS A O 1
ATOM 626 N N . LYS A 1 88 ? 0.359 -14.034 -19.110 1.00 83.88 88 LYS A N 1
ATOM 627 C CA . LYS A 1 88 ? 0.883 -13.272 -20.257 1.00 83.88 88 LYS A CA 1
ATOM 628 C C . LYS A 1 88 ? 2.238 -12.651 -19.932 1.00 83.88 88 LYS A C 1
ATOM 630 O O . LYS A 1 88 ? 3.101 -12.649 -20.792 1.00 83.88 88 LYS A O 1
ATOM 635 N N . LEU A 1 89 ? 2.450 -12.151 -18.714 1.00 86.81 89 LEU A N 1
ATOM 636 C CA . LEU A 1 89 ? 3.752 -11.603 -18.316 1.00 86.81 89 LEU A CA 1
ATOM 637 C C . LEU A 1 89 ? 4.841 -12.681 -18.325 1.00 86.81 89 LEU A C 1
ATOM 639 O O . LEU A 1 89 ? 5.935 -12.438 -18.831 1.00 86.81 89 LEU A O 1
ATOM 643 N N . LYS A 1 90 ? 4.522 -13.890 -17.858 1.00 88.94 90 LYS A N 1
ATOM 644 C CA . LYS A 1 90 ? 5.431 -15.034 -17.946 1.00 88.94 90 LYS A CA 1
ATOM 645 C C . LYS A 1 90 ? 5.714 -15.436 -19.391 1.00 88.94 90 LYS A C 1
ATOM 647 O O . LYS A 1 90 ? 6.875 -15.556 -19.764 1.00 88.94 90 LYS A O 1
ATOM 652 N N . ASP A 1 91 ? 4.675 -15.598 -20.202 1.00 88.00 91 ASP A N 1
ATOM 653 C CA . ASP A 1 91 ? 4.799 -16.086 -21.578 1.00 88.00 91 ASP A CA 1
ATOM 654 C C . ASP A 1 91 ? 5.471 -15.053 -22.504 1.00 88.00 91 ASP A C 1
ATOM 656 O O . ASP A 1 91 ? 6.233 -15.423 -23.393 1.00 88.00 91 ASP A O 1
ATOM 660 N N . LEU A 1 92 ? 5.210 -13.757 -22.296 1.00 87.62 92 LEU A N 1
ATOM 661 C CA . LEU A 1 92 ? 5.696 -12.679 -23.164 1.00 87.62 92 LEU A CA 1
ATOM 662 C C . LEU A 1 92 ? 7.028 -12.084 -22.708 1.00 87.62 92 LEU A C 1
ATOM 664 O O . LEU A 1 92 ? 7.833 -11.700 -23.549 1.00 87.62 92 LEU A O 1
ATOM 668 N N . LEU A 1 93 ? 7.250 -11.963 -21.397 1.00 88.25 93 LEU A N 1
ATOM 669 C CA . LEU A 1 93 ? 8.412 -11.265 -20.835 1.00 88.25 93 LEU A CA 1
ATOM 670 C C . LEU A 1 93 ? 9.346 -12.192 -20.051 1.00 88.25 93 LEU A C 1
ATOM 672 O O . LEU A 1 93 ? 10.317 -11.705 -19.482 1.00 88.25 93 LEU A O 1
ATOM 676 N N . ALA A 1 94 ? 9.063 -13.500 -19.992 1.00 88.38 94 ALA A N 1
ATOM 677 C CA . ALA A 1 94 ? 9.771 -14.447 -19.125 1.00 88.38 94 ALA A CA 1
ATOM 678 C C . ALA A 1 94 ? 9.783 -14.009 -17.644 1.00 88.38 94 ALA A C 1
ATOM 680 O O . ALA A 1 94 ? 10.692 -14.345 -16.887 1.00 88.38 94 ALA A O 1
ATOM 681 N N . LEU A 1 95 ? 8.764 -13.250 -17.226 1.00 90.88 95 LEU A N 1
ATOM 682 C CA . LEU A 1 95 ? 8.645 -12.718 -15.873 1.00 90.88 95 LEU A CA 1
ATOM 683 C C . LEU A 1 95 ? 7.808 -13.642 -14.996 1.00 90.88 95 LEU A C 1
ATOM 685 O O . LEU A 1 95 ? 6.602 -13.788 -15.199 1.00 90.88 95 LEU A O 1
ATOM 689 N N . ASP A 1 96 ? 8.433 -14.219 -13.974 1.00 91.81 96 ASP A N 1
ATOM 690 C CA . ASP A 1 96 ? 7.712 -14.921 -12.919 1.00 91.81 96 ASP A CA 1
ATOM 691 C C . ASP A 1 96 ? 7.342 -13.949 -11.794 1.00 91.81 96 ASP A C 1
ATOM 693 O O . ASP A 1 96 ? 8.181 -13.566 -10.978 1.00 91.81 96 ASP A O 1
ATOM 697 N N . LEU A 1 97 ? 6.066 -13.555 -11.728 1.00 91.25 97 LEU A N 1
ATOM 698 C CA . LEU A 1 97 ? 5.581 -12.672 -10.664 1.00 91.25 97 LEU A CA 1
ATOM 699 C C . LEU A 1 97 ? 5.779 -13.267 -9.260 1.00 91.25 97 LEU A C 1
ATOM 701 O O . LEU A 1 97 ? 5.926 -12.519 -8.295 1.00 91.25 97 LEU A O 1
ATOM 705 N N . ALA A 1 98 ? 5.827 -14.597 -9.133 1.00 91.81 98 ALA A N 1
ATOM 706 C CA . ALA A 1 98 ? 6.062 -15.257 -7.855 1.00 91.81 98 ALA A CA 1
ATOM 707 C C . ALA A 1 98 ? 7.524 -15.163 -7.391 1.00 91.81 98 ALA A C 1
ATOM 709 O O . ALA A 1 98 ? 7.792 -15.443 -6.222 1.00 91.81 98 ALA A O 1
ATOM 710 N N . ALA A 1 99 ? 8.464 -14.760 -8.252 1.00 94.75 99 ALA A N 1
ATOM 711 C CA . ALA A 1 99 ? 9.867 -14.577 -7.881 1.00 94.75 99 ALA A CA 1
ATOM 712 C C . ALA A 1 99 ? 10.131 -13.233 -7.183 1.00 94.75 99 ALA A C 1
ATOM 714 O O . ALA A 1 99 ? 11.085 -13.128 -6.421 1.00 94.75 99 ALA A O 1
ATOM 715 N N . PHE A 1 100 ? 9.278 -12.224 -7.387 1.00 96.38 100 PHE A N 1
ATOM 716 C CA . PHE A 1 100 ? 9.473 -10.902 -6.792 1.00 96.38 100 PHE A CA 1
ATOM 717 C C . PHE A 1 100 ? 9.266 -10.898 -5.271 1.00 96.38 100 PHE A C 1
ATOM 719 O O . PHE A 1 100 ? 8.502 -11.695 -4.713 1.00 96.38 100 PHE A O 1
ATOM 726 N N . GLU A 1 101 ? 9.963 -9.981 -4.610 1.00 97.06 101 GLU A N 1
ATOM 727 C CA . GLU A 1 101 ? 10.065 -9.843 -3.155 1.00 97.06 101 GLU A CA 1
ATOM 728 C C . GLU A 1 101 ? 9.323 -8.602 -2.648 1.00 97.06 101 GLU A C 1
ATOM 730 O O . GLU A 1 101 ? 8.744 -8.635 -1.568 1.00 97.06 101 GLU A O 1
ATOM 735 N N . GLU A 1 102 ? 9.268 -7.538 -3.450 1.00 97.19 102 GLU A N 1
ATOM 736 C CA . GLU A 1 102 ? 8.559 -6.294 -3.141 1.00 97.19 102 GLU A CA 1
ATOM 737 C C . GLU A 1 102 ? 7.705 -5.863 -4.338 1.00 97.19 102 GLU A C 1
ATOM 739 O O . GLU A 1 102 ? 8.127 -5.979 -5.494 1.00 97.19 102 GLU A O 1
ATOM 744 N N . ALA A 1 103 ? 6.527 -5.313 -4.049 1.00 97.25 103 ALA A N 1
ATOM 745 C CA . ALA A 1 103 ? 5.685 -4.629 -5.019 1.00 97.25 103 ALA A CA 1
ATOM 746 C C . ALA A 1 103 ? 5.227 -3.267 -4.479 1.00 97.25 103 ALA A C 1
ATOM 748 O O . ALA A 1 103 ? 4.790 -3.151 -3.333 1.00 97.25 103 ALA A O 1
ATOM 749 N N . VAL A 1 104 ? 5.313 -2.237 -5.318 1.00 97.75 104 VAL A N 1
ATOM 750 C CA . VAL A 1 104 ? 4.850 -0.878 -5.025 1.00 97.75 104 VAL A CA 1
ATOM 751 C C . VAL A 1 104 ? 3.988 -0.384 -6.176 1.00 97.75 104 VAL A C 1
ATOM 753 O O . VAL A 1 104 ? 4.359 -0.539 -7.336 1.00 97.75 104 VAL A O 1
ATOM 756 N N . THR A 1 105 ? 2.868 0.262 -5.869 1.00 97.69 105 THR A N 1
ATOM 757 C CA . THR A 1 105 ? 2.082 1.035 -6.841 1.00 97.69 105 THR A CA 1
ATOM 758 C C . THR A 1 105 ? 1.875 2.444 -6.303 1.00 97.69 105 THR A C 1
ATOM 760 O O . THR A 1 105 ? 1.544 2.619 -5.135 1.00 97.69 105 THR A O 1
ATOM 763 N N . ALA A 1 106 ? 2.075 3.453 -7.146 1.00 97.69 106 ALA A N 1
ATOM 764 C CA . ALA A 1 106 ? 1.850 4.854 -6.818 1.00 97.69 106 ALA A CA 1
ATOM 765 C C . ALA A 1 106 ? 0.906 5.489 -7.845 1.00 97.69 106 ALA A C 1
ATOM 767 O O . ALA A 1 106 ? 1.009 5.224 -9.045 1.00 97.69 106 ALA A O 1
ATOM 768 N N . GLY A 1 107 ? 0.001 6.340 -7.369 1.00 96.88 107 GLY A N 1
ATOM 769 C CA . GLY A 1 107 ? -1.062 6.940 -8.166 1.00 96.88 107 GLY A CA 1
ATOM 770 C C . GLY A 1 107 ? -2.319 6.083 -8.284 1.00 96.88 107 GLY A C 1
ATOM 771 O O . GLY A 1 107 ? -2.360 4.915 -7.894 1.00 96.88 107 GLY A O 1
ATOM 772 N N . LYS A 1 108 ? -3.378 6.693 -8.822 1.00 94.56 108 LYS A N 1
ATOM 773 C CA . LYS A 1 108 ? -4.650 6.029 -9.137 1.00 94.56 108 LYS A CA 1
ATOM 774 C C . LYS A 1 108 ? -4.728 5.684 -10.619 1.00 94.56 108 LYS A C 1
ATOM 776 O O . LYS A 1 108 ? -4.203 6.404 -11.467 1.00 94.56 108 LYS A O 1
ATOM 781 N N . ALA A 1 109 ? -5.420 4.593 -10.938 1.00 91.81 109 ALA A N 1
ATOM 782 C CA . ALA A 1 109 ? -5.748 4.258 -12.318 1.00 91.81 109 ALA A CA 1
ATOM 783 C C . ALA A 1 109 ? -6.558 5.398 -12.981 1.00 91.81 109 ALA A C 1
ATOM 785 O O . ALA A 1 109 ? -7.383 6.020 -12.310 1.00 91.81 109 ALA A O 1
ATOM 786 N N . PRO A 1 110 ? -6.349 5.679 -14.282 1.00 91.94 110 PRO A N 1
ATOM 787 C CA . PRO A 1 110 ? -5.432 4.996 -15.204 1.00 91.94 110 PRO A CA 1
ATOM 788 C C . PRO A 1 110 ? -3.986 5.521 -15.148 1.00 91.94 110 PRO A C 1
ATOM 790 O O . PRO A 1 110 ? -3.132 5.052 -15.897 1.00 91.94 110 PRO A O 1
ATOM 793 N N . ALA A 1 111 ? -3.702 6.506 -14.297 1.00 94.00 111 ALA A N 1
ATOM 794 C CA . ALA A 1 111 ? -2.428 7.208 -14.238 1.00 94.00 111 ALA A CA 1
ATOM 795 C C . ALA A 1 111 ? -1.422 6.603 -13.239 1.00 94.00 111 ALA A C 1
ATOM 797 O O . ALA A 1 111 ? -0.483 7.282 -12.840 1.00 94.00 111 ALA A O 1
ATOM 798 N N . ALA A 1 112 ? -1.610 5.355 -12.811 1.00 95.94 112 ALA A N 1
ATOM 799 C CA . ALA A 1 112 ? -0.737 4.713 -11.838 1.00 95.94 112 ALA A CA 1
ATOM 800 C C . ALA A 1 112 ? 0.557 4.190 -12.483 1.00 95.94 112 ALA A C 1
ATOM 802 O O . ALA A 1 112 ? 0.587 3.793 -13.652 1.00 95.94 112 ALA A O 1
ATOM 803 N N . ALA A 1 113 ? 1.621 4.118 -11.692 1.00 96.25 113 ALA A N 1
ATOM 804 C CA . ALA A 1 113 ? 2.831 3.386 -12.038 1.00 96.25 113 ALA A CA 1
ATOM 805 C C . ALA A 1 113 ? 3.169 2.397 -10.932 1.00 96.25 113 ALA A C 1
ATOM 807 O O . ALA A 1 113 ? 2.914 2.651 -9.753 1.00 96.25 113 ALA A O 1
ATOM 808 N N . GLY A 1 114 ? 3.759 1.274 -11.316 1.00 96.25 114 GLY A N 1
ATOM 809 C CA . GLY A 1 114 ? 4.192 0.266 -10.371 1.00 96.25 114 GLY A CA 1
ATOM 810 C C . GLY A 1 114 ? 5.647 -0.123 -10.544 1.00 96.25 114 GLY A C 1
ATOM 811 O O . GLY A 1 114 ? 6.260 0.073 -11.596 1.00 96.25 114 GLY A O 1
ATOM 812 N N . ARG A 1 115 ? 6.178 -0.684 -9.465 1.00 96.94 115 ARG A N 1
ATOM 813 C CA . ARG A 1 115 ? 7.530 -1.201 -9.328 1.00 96.94 115 ARG A CA 1
ATOM 814 C C . ARG A 1 115 ? 7.465 -2.586 -8.707 1.00 96.94 115 ARG A C 1
ATOM 816 O O . ARG A 1 115 ? 6.811 -2.768 -7.684 1.00 96.94 115 ARG A O 1
ATOM 823 N N . LEU A 1 116 ? 8.191 -3.532 -9.284 1.00 96.50 116 LEU A N 1
ATOM 824 C CA . LEU A 1 116 ? 8.509 -4.806 -8.651 1.00 96.50 116 LEU A CA 1
ATOM 825 C C . LEU A 1 116 ? 10.012 -4.898 -8.407 1.00 96.50 116 LEU A C 1
ATOM 827 O O . LEU A 1 116 ? 10.797 -4.495 -9.271 1.00 96.50 116 LEU A O 1
ATOM 831 N N . ARG A 1 117 ? 10.412 -5.461 -7.265 1.00 97.06 117 ARG A N 1
ATOM 832 C CA . ARG A 1 117 ? 11.818 -5.774 -6.970 1.00 97.06 117 ARG A CA 1
ATOM 833 C C . ARG A 1 117 ? 12.006 -7.230 -6.595 1.00 97.06 117 ARG A C 1
ATOM 835 O O . ARG A 1 117 ? 11.196 -7.795 -5.863 1.00 97.06 117 ARG A O 1
ATOM 842 N N . GLY A 1 118 ? 13.046 -7.838 -7.145 1.00 96.56 118 GLY A N 1
ATOM 843 C CA . GLY A 1 118 ? 13.374 -9.244 -6.942 1.00 96.56 118 GLY A CA 1
ATOM 844 C C . GLY A 1 118 ? 14.214 -9.811 -8.087 1.00 96.56 118 GLY A C 1
ATOM 845 O O . GLY A 1 118 ? 14.559 -9.087 -9.025 1.00 96.56 118 GLY A O 1
ATOM 846 N N . PRO A 1 119 ? 14.579 -11.097 -8.019 1.00 96.44 119 PRO A N 1
ATOM 847 C CA . PRO A 1 119 ? 15.391 -11.738 -9.043 1.00 96.44 119 PRO A CA 1
ATOM 848 C C . PRO A 1 119 ? 14.619 -11.907 -10.358 1.00 96.44 119 PRO A C 1
ATOM 850 O O . PRO A 1 119 ? 13.557 -12.525 -10.393 1.00 96.44 119 PRO A O 1
ATOM 853 N N . PHE A 1 120 ? 15.189 -11.407 -11.454 1.00 96.00 120 PHE A N 1
ATOM 854 C CA . PHE A 1 120 ? 14.777 -11.725 -12.822 1.00 96.00 120 PHE A CA 1
ATOM 855 C C . PHE A 1 120 ? 15.908 -11.415 -13.815 1.00 96.00 120 PHE A C 1
ATOM 857 O O . PHE A 1 120 ? 16.871 -10.719 -13.487 1.00 96.00 120 PHE A O 1
ATOM 864 N N . ASP A 1 121 ? 15.792 -11.921 -15.043 1.00 95.56 121 ASP A N 1
ATOM 865 C CA . ASP A 1 121 ? 16.731 -11.612 -16.122 1.00 95.56 121 ASP A CA 1
ATOM 866 C C . ASP A 1 121 ? 16.316 -10.317 -16.839 1.00 95.56 121 ASP A C 1
ATOM 868 O O . ASP A 1 121 ? 15.489 -10.313 -17.755 1.00 95.56 121 ASP A O 1
ATOM 872 N N . SER A 1 122 ? 16.885 -9.187 -16.411 1.00 95.56 122 SER A N 1
ATOM 873 C CA . SER A 1 122 ? 16.593 -7.888 -17.026 1.00 95.56 122 SER A CA 1
ATOM 874 C C . SER A 1 122 ? 17.028 -7.788 -18.489 1.00 95.56 122 SER A C 1
ATOM 876 O O . SER A 1 122 ? 16.402 -7.047 -19.249 1.00 95.56 122 SER A O 1
ATOM 878 N N . ALA A 1 123 ? 18.037 -8.548 -18.926 1.00 94.50 123 ALA A N 1
ATOM 879 C CA . ALA A 1 123 ? 18.447 -8.574 -20.327 1.00 94.50 123 ALA A CA 1
ATOM 880 C C . ALA A 1 123 ? 17.407 -9.305 -21.189 1.00 94.50 123 ALA A C 1
ATOM 882 O O . ALA A 1 123 ? 17.020 -8.790 -22.242 1.00 94.50 123 ALA A O 1
ATOM 883 N N . ALA A 1 124 ? 16.894 -10.446 -20.719 1.00 92.44 124 ALA A N 1
ATOM 884 C CA . ALA A 1 124 ? 15.815 -11.173 -21.387 1.00 92.44 124 ALA A CA 1
ATOM 885 C C . ALA A 1 124 ? 14.533 -10.333 -21.477 1.00 92.44 124 ALA A C 1
ATOM 887 O O . ALA A 1 124 ? 13.946 -10.225 -22.556 1.00 92.44 124 ALA A O 1
ATOM 888 N N . VAL A 1 125 ? 14.143 -9.662 -20.387 1.00 92.19 125 VAL A N 1
ATOM 889 C CA . VAL A 1 125 ? 12.972 -8.766 -20.374 1.00 92.19 125 VAL A CA 1
ATOM 890 C C . VAL A 1 125 ? 13.144 -7.619 -21.370 1.00 92.19 125 VAL A C 1
ATOM 892 O O . VAL A 1 125 ? 12.255 -7.368 -22.185 1.00 92.19 125 VAL A O 1
ATOM 895 N N . ASN A 1 126 ? 14.294 -6.939 -21.358 1.00 92.12 126 ASN A N 1
ATOM 896 C CA . ASN A 1 126 ? 14.569 -5.844 -22.292 1.00 92.12 126 ASN A CA 1
ATOM 897 C C . ASN A 1 126 ? 14.585 -6.323 -23.755 1.00 92.12 126 ASN A C 1
ATOM 899 O O . ASN A 1 126 ? 14.071 -5.625 -24.631 1.00 92.12 126 ASN A O 1
ATOM 903 N N . SER A 1 127 ? 15.104 -7.527 -24.022 1.00 91.19 127 SER A N 1
ATOM 904 C CA . SER A 1 127 ? 15.053 -8.151 -25.350 1.00 91.19 127 SER A CA 1
ATOM 905 C C . SER A 1 127 ? 13.610 -8.421 -25.798 1.00 91.19 127 SER A C 1
ATOM 907 O O . SER A 1 127 ? 13.224 -8.050 -26.909 1.00 91.19 127 SER A O 1
ATOM 909 N N . ALA A 1 128 ? 12.774 -8.983 -24.919 1.00 90.00 128 ALA A N 1
ATOM 910 C CA . ALA A 1 128 ? 11.363 -9.242 -25.202 1.00 90.00 128 ALA A CA 1
ATOM 911 C C . ALA A 1 128 ? 10.581 -7.952 -25.515 1.00 90.00 128 ALA A C 1
ATOM 913 O O . ALA A 1 128 ? 9.828 -7.899 -26.492 1.00 90.00 128 ALA A O 1
ATOM 914 N N . ILE A 1 129 ? 10.812 -6.884 -24.742 1.00 89.00 129 ILE A N 1
ATOM 915 C CA . ILE A 1 129 ? 10.210 -5.560 -24.970 1.00 89.00 129 ILE A CA 1
ATOM 916 C C . ILE A 1 129 ? 10.643 -4.986 -26.330 1.00 89.00 129 ILE A C 1
ATOM 918 O O . ILE A 1 129 ? 9.799 -4.499 -27.092 1.00 89.00 129 ILE A O 1
ATOM 922 N N . ALA A 1 130 ? 11.938 -5.056 -26.659 1.00 88.94 130 ALA A N 1
ATOM 923 C CA . ALA A 1 130 ? 12.491 -4.522 -27.907 1.00 88.94 130 ALA A CA 1
ATOM 924 C C . ALA A 1 130 ? 11.926 -5.222 -29.152 1.00 88.94 130 ALA A C 1
ATOM 926 O O . ALA A 1 130 ? 11.635 -4.567 -30.155 1.00 88.94 130 ALA A O 1
ATOM 927 N N . ASN A 1 131 ? 11.683 -6.531 -29.064 1.00 85.50 131 ASN A N 1
ATOM 928 C CA . ASN A 1 131 ? 11.151 -7.336 -30.164 1.00 85.50 131 ASN A CA 1
ATOM 929 C C . ASN A 1 131 ? 9.656 -7.092 -30.452 1.00 85.50 131 ASN A C 1
ATOM 931 O O . ASN A 1 131 ? 9.112 -7.713 -31.362 1.00 85.50 131 ASN A O 1
ATOM 935 N N . LYS A 1 132 ? 8.978 -6.197 -29.710 1.00 68.88 132 LYS A N 1
ATOM 936 C CA . LYS A 1 132 ? 7.552 -5.802 -29.839 1.00 68.88 132 LYS A CA 1
ATOM 937 C C . LYS A 1 132 ? 6.515 -6.936 -29.809 1.00 68.88 132 LYS A C 1
ATOM 939 O O . LYS A 1 132 ? 5.327 -6.636 -29.755 1.00 68.88 132 LYS A O 1
ATOM 944 N N . ALA A 1 133 ? 6.928 -8.201 -29.760 1.00 61.16 133 ALA A N 1
ATOM 945 C CA . ALA A 1 133 ? 6.065 -9.369 -29.597 1.00 61.16 133 ALA A CA 1
ATOM 946 C C . ALA A 1 133 ? 5.365 -9.410 -28.224 1.00 61.16 133 ALA A C 1
ATOM 948 O O . ALA A 1 133 ? 4.458 -10.208 -28.019 1.00 61.16 133 ALA A O 1
ATOM 949 N N . ALA A 1 134 ? 5.782 -8.543 -27.296 1.00 60.16 134 ALA A N 1
ATOM 950 C CA . ALA A 1 134 ? 5.470 -8.643 -25.882 1.00 60.16 134 ALA A CA 1
ATOM 951 C C . ALA A 1 134 ? 4.916 -7.355 -25.259 1.00 60.16 134 ALA A C 1
ATOM 953 O O . ALA A 1 134 ? 5.001 -7.218 -24.044 1.00 60.16 134 ALA A O 1
ATOM 954 N N . LYS A 1 135 ? 4.381 -6.393 -26.032 1.00 62.97 135 LYS A N 1
ATOM 955 C CA . LYS A 1 135 ? 3.701 -5.232 -25.428 1.00 62.97 135 LYS A CA 1
ATOM 956 C C . LYS A 1 135 ? 2.357 -5.688 -24.864 1.00 62.97 135 LYS A C 1
ATOM 958 O O . LYS A 1 135 ? 1.451 -5.945 -25.657 1.00 62.97 135 LYS A O 1
ATOM 963 N N . PRO A 1 136 ? 2.190 -5.812 -23.538 1.00 65.19 136 PRO A N 1
ATOM 964 C CA . PRO A 1 136 ? 0.887 -6.139 -22.992 1.00 65.19 136 PRO A CA 1
ATOM 965 C C . PRO A 1 136 ? -0.002 -4.920 -23.243 1.00 65.19 136 PRO A C 1
ATOM 967 O O . PRO A 1 136 ? 0.419 -3.802 -22.965 1.00 65.19 136 PRO A O 1
ATOM 970 N N . GLU A 1 137 ? -1.218 -5.111 -23.754 1.00 69.75 137 GLU A N 1
ATOM 971 C CA . GLU A 1 137 ? -2.163 -4.006 -24.014 1.00 69.75 137 GLU A CA 1
ATOM 972 C C . GLU A 1 137 ? -2.404 -3.127 -22.770 1.00 69.75 137 GLU A C 1
ATOM 974 O O . GLU A 1 137 ? -2.749 -1.957 -22.891 1.00 69.75 137 GLU A O 1
ATOM 979 N N . ALA A 1 138 ? -2.156 -3.684 -21.579 1.00 66.31 138 ALA A N 1
ATOM 980 C CA . ALA A 1 138 ? -2.254 -3.009 -20.293 1.00 66.31 138 ALA A CA 1
ATOM 981 C C . ALA A 1 138 ? -1.136 -1.980 -20.006 1.00 66.31 138 ALA A C 1
ATOM 983 O O . ALA A 1 138 ? -1.324 -1.135 -19.132 1.00 66.31 138 ALA A O 1
ATOM 984 N N . PHE A 1 139 ? 0.009 -2.003 -20.711 1.00 75.69 139 PHE A N 1
ATOM 985 C CA . PHE A 1 139 ? 1.129 -1.079 -20.455 1.00 75.69 139 PHE A CA 1
ATOM 986 C C . PHE A 1 139 ? 1.673 -0.453 -21.732 1.00 75.69 139 PHE A C 1
ATOM 988 O O . PHE A 1 139 ? 2.138 -1.141 -22.643 1.00 75.69 139 PHE A O 1
ATOM 995 N N . SER A 1 140 ? 1.742 0.876 -21.747 1.00 83.25 140 SER A N 1
ATOM 996 C CA . SER A 1 140 ? 2.461 1.588 -22.806 1.00 83.25 140 SER A CA 1
ATOM 997 C C . SER A 1 140 ? 3.958 1.682 -22.517 1.00 83.25 140 SER A C 1
ATOM 999 O O . SER A 1 140 ? 4.742 1.864 -23.452 1.00 83.25 140 SER A O 1
ATOM 1001 N N . ALA A 1 141 ? 4.365 1.582 -21.244 1.00 91.25 141 ALA A N 1
ATOM 1002 C CA . ALA A 1 141 ? 5.744 1.767 -20.815 1.00 91.25 141 ALA A CA 1
ATOM 1003 C C . ALA A 1 141 ? 6.173 0.718 -19.779 1.00 91.25 141 ALA A C 1
ATOM 1005 O O . ALA A 1 141 ? 5.520 0.532 -18.755 1.00 91.25 141 ALA A O 1
ATOM 1006 N N . VAL A 1 142 ? 7.308 0.067 -20.044 1.00 92.50 142 VAL A N 1
ATOM 1007 C CA . VAL A 1 142 ? 7.975 -0.884 -19.144 1.00 92.50 142 VAL A CA 1
ATOM 1008 C C . VAL A 1 142 ? 9.476 -0.588 -19.173 1.00 92.50 142 VAL A C 1
ATOM 1010 O O . VAL A 1 142 ? 10.028 -0.340 -20.247 1.00 92.50 142 VAL A O 1
ATOM 1013 N N . ARG A 1 143 ? 10.136 -0.592 -18.011 1.00 94.56 143 ARG A N 1
ATOM 1014 C CA . ARG A 1 143 ? 11.588 -0.395 -17.860 1.00 94.56 143 ARG A CA 1
ATOM 1015 C C . ARG A 1 143 ? 12.138 -1.463 -16.917 1.00 94.56 143 ARG A C 1
ATOM 1017 O O . ARG A 1 143 ? 11.668 -1.574 -15.792 1.00 94.56 143 ARG A O 1
ATOM 1024 N N . ALA A 1 144 ? 13.131 -2.225 -17.367 1.00 95.00 144 ALA A N 1
ATOM 1025 C CA . ALA A 1 144 ? 13.818 -3.229 -16.558 1.00 95.00 144 ALA A CA 1
ATOM 1026 C C . ALA A 1 144 ? 15.285 -2.834 -16.350 1.00 95.00 144 ALA A C 1
ATOM 1028 O O . ALA A 1 144 ? 16.010 -2.624 -17.327 1.00 95.00 144 ALA A O 1
ATOM 1029 N N . ALA A 1 145 ? 15.727 -2.756 -15.095 1.00 95.06 145 ALA A N 1
ATOM 1030 C CA . ALA A 1 145 ? 17.109 -2.442 -14.741 1.00 95.06 145 ALA A CA 1
ATOM 1031 C C . ALA A 1 145 ? 17.528 -3.169 -13.456 1.00 95.06 145 ALA A C 1
ATOM 1033 O O . ALA A 1 145 ? 16.915 -3.000 -12.405 1.00 95.06 145 ALA A O 1
ATOM 1034 N N . GLY A 1 146 ? 18.596 -3.969 -13.531 1.00 95.25 146 GLY A N 1
ATOM 1035 C CA . GLY A 1 146 ? 19.058 -4.759 -12.388 1.00 95.25 146 GLY A CA 1
ATOM 1036 C C . GLY A 1 146 ? 17.975 -5.728 -11.906 1.00 95.25 146 GLY A C 1
ATOM 1037 O O . GLY A 1 146 ? 17.503 -6.547 -12.690 1.00 95.25 146 GLY A O 1
ATOM 1038 N N . SER A 1 147 ? 17.591 -5.611 -10.634 1.00 95.81 147 SER A N 1
ATOM 1039 C CA . SER A 1 147 ? 16.512 -6.369 -9.983 1.00 95.81 147 SER A CA 1
ATOM 1040 C C . SER A 1 147 ? 15.201 -5.581 -9.870 1.00 95.81 147 SER A C 1
ATOM 1042 O O . SER A 1 147 ? 14.330 -5.946 -9.082 1.00 95.81 147 SER A O 1
ATOM 1044 N N . GLU A 1 148 ? 15.039 -4.502 -10.644 1.00 96.81 148 GLU A N 1
ATOM 1045 C CA . GLU A 1 148 ? 13.859 -3.638 -10.617 1.00 96.81 148 GLU A CA 1
ATOM 1046 C C . GLU A 1 148 ? 13.131 -3.609 -11.968 1.00 96.81 148 GLU A C 1
ATOM 1048 O O . GLU A 1 148 ? 13.727 -3.364 -13.023 1.00 96.81 148 GLU A O 1
ATOM 1053 N N . LEU A 1 149 ? 11.818 -3.832 -11.922 1.00 95.62 149 LEU A N 1
ATOM 1054 C CA . LEU A 1 149 ? 10.911 -3.708 -13.058 1.00 95.62 149 LEU A CA 1
ATOM 1055 C C . LEU A 1 149 ? 9.895 -2.600 -12.781 1.00 95.62 149 LEU A C 1
ATOM 1057 O O . LEU A 1 149 ? 9.097 -2.709 -11.852 1.00 95.62 149 LEU A O 1
ATOM 1061 N N . LEU A 1 150 ? 9.884 -1.569 -13.621 1.00 95.69 150 LEU A N 1
ATOM 1062 C CA . LEU A 1 150 ? 8.903 -0.487 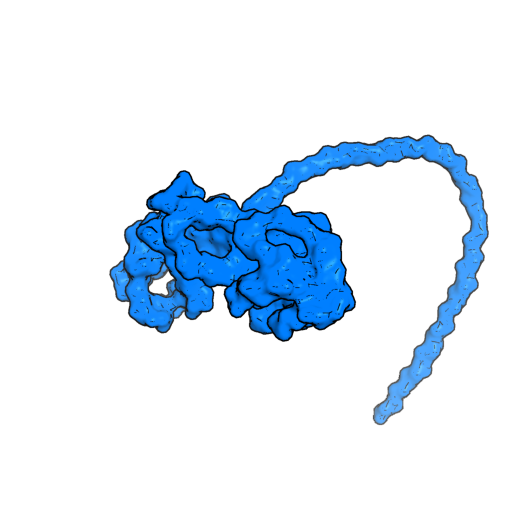-13.596 1.00 95.69 150 LEU A CA 1
ATOM 1063 C C . LEU A 1 150 ? 7.909 -0.650 -14.743 1.00 95.69 150 LEU A C 1
ATOM 1065 O O . LEU A 1 150 ? 8.295 -1.009 -15.858 1.00 95.69 150 LEU A O 1
ATOM 1069 N N . TYR A 1 151 ? 6.642 -0.337 -14.497 1.00 94.38 151 TYR A N 1
ATOM 1070 C CA . TYR A 1 151 ? 5.585 -0.398 -15.506 1.00 94.38 151 TYR A CA 1
ATOM 1071 C C . TYR A 1 151 ? 4.538 0.693 -15.288 1.00 94.38 151 TYR A C 1
ATOM 1073 O O . TYR A 1 151 ? 4.271 1.108 -14.159 1.00 94.38 151 TYR A O 1
ATOM 1081 N N . SER A 1 152 ? 3.942 1.169 -16.381 1.00 94.25 152 SER A N 1
ATOM 1082 C CA . SER A 1 152 ? 2.861 2.153 -16.347 1.00 94.25 152 SER A CA 1
ATOM 1083 C C . SER A 1 152 ? 2.150 2.294 -17.702 1.00 94.25 152 SER A C 1
ATOM 1085 O O . SER A 1 152 ? 2.625 1.819 -18.742 1.00 94.25 152 SER A O 1
ATOM 1087 N N . SER A 1 153 ? 1.006 2.980 -17.702 1.00 90.94 153 SER A N 1
ATOM 1088 C CA . SER A 1 153 ? 0.272 3.366 -18.909 1.00 90.94 153 SER A CA 1
ATOM 1089 C C . SER A 1 153 ? 0.937 4.526 -19.662 1.00 90.94 153 SER A C 1
ATOM 1091 O O . SER A 1 153 ? 0.690 4.674 -20.859 1.00 90.94 153 SER A O 1
ATOM 1093 N N . ALA A 1 154 ? 1.822 5.306 -19.025 1.00 93.56 154 ALA A N 1
ATOM 1094 C CA . ALA A 1 154 ? 2.621 6.350 -19.669 1.00 93.56 154 ALA A CA 1
ATOM 1095 C C . ALA A 1 154 ? 4.077 6.383 -19.166 1.00 93.56 154 ALA A C 1
ATOM 1097 O O . ALA A 1 154 ? 4.372 6.240 -17.983 1.00 93.56 154 ALA A O 1
ATOM 1098 N N . ALA A 1 155 ? 5.020 6.639 -20.082 1.00 93.81 155 ALA A N 1
ATOM 1099 C CA . ALA A 1 155 ? 6.455 6.619 -19.777 1.00 93.81 155 ALA A CA 1
ATOM 1100 C C . ALA A 1 155 ? 6.872 7.650 -18.717 1.00 93.81 155 ALA A C 1
ATOM 1102 O O . ALA A 1 155 ? 7.729 7.352 -17.891 1.00 93.81 155 ALA A O 1
ATOM 1103 N N . ALA A 1 156 ? 6.233 8.824 -18.703 1.00 95.44 156 ALA A N 1
ATOM 1104 C CA . ALA A 1 156 ? 6.525 9.887 -17.741 1.00 95.44 156 ALA A CA 1
ATOM 1105 C C . ALA A 1 156 ? 6.262 9.476 -16.278 1.00 95.44 156 ALA A C 1
ATOM 1107 O O . ALA A 1 156 ? 6.866 10.031 -15.366 1.00 95.44 156 ALA A O 1
ATOM 1108 N N . GLN A 1 157 ? 5.380 8.499 -16.037 1.00 96.19 157 GLN A N 1
ATOM 1109 C CA . GLN A 1 157 ? 5.067 8.025 -14.685 1.00 96.19 157 GLN A CA 1
ATOM 1110 C C . GLN A 1 157 ? 6.132 7.059 -14.150 1.00 96.19 157 GLN A C 1
ATOM 1112 O O . GLN A 1 157 ? 6.257 6.896 -12.940 1.00 96.19 157 GLN A O 1
ATOM 1117 N N . LEU A 1 158 ? 6.956 6.457 -15.019 1.00 95.94 158 LEU A N 1
ATOM 1118 C CA . LEU A 1 158 ? 8.085 5.634 -14.570 1.00 95.94 158 LEU A CA 1
ATOM 1119 C C . LEU A 1 158 ? 9.120 6.471 -13.807 1.00 95.94 158 LEU A C 1
ATOM 1121 O O . LEU A 1 158 ? 9.781 5.959 -12.908 1.00 95.94 158 LEU A O 1
ATOM 1125 N N . ASP A 1 159 ? 9.217 7.766 -14.115 1.00 96.25 159 ASP A N 1
ATOM 1126 C CA . ASP A 1 159 ? 10.140 8.690 -13.452 1.00 96.25 159 ASP A CA 1
ATOM 1127 C C . ASP A 1 159 ? 9.655 9.110 -12.048 1.00 96.25 159 ASP A C 1
ATOM 1129 O O . ASP A 1 159 ? 10.344 9.846 -11.340 1.00 96.25 159 ASP A O 1
ATOM 1133 N N . TRP A 1 160 ? 8.487 8.625 -11.602 1.00 97.12 160 TRP A N 1
ATOM 1134 C CA . TRP A 1 160 ? 8.076 8.722 -10.199 1.00 97.12 160 TRP A CA 1
ATOM 1135 C C . TRP A 1 160 ? 8.945 7.856 -9.287 1.00 97.12 160 TRP A C 1
ATOM 1137 O O . TRP A 1 160 ? 9.120 8.205 -8.124 1.00 97.12 160 TRP A O 1
ATOM 1147 N N . PHE A 1 161 ? 9.518 6.766 -9.797 1.00 96.12 161 PHE A N 1
ATOM 1148 C CA . PHE A 1 161 ? 10.402 5.874 -9.045 1.00 96.12 161 PHE A CA 1
ATOM 1149 C C . PHE A 1 161 ? 11.867 6.308 -9.170 1.00 96.12 161 PHE A C 1
ATOM 1151 O O . PHE A 1 161 ? 12.705 5.583 -9.702 1.00 96.12 161 PHE A O 1
ATOM 1158 N N . ALA A 1 162 ? 12.176 7.513 -8.697 1.00 89.00 162 ALA A N 1
ATOM 1159 C CA . ALA A 1 162 ? 13.536 8.038 -8.629 1.00 89.00 162 ALA A CA 1
ATOM 1160 C C . ALA A 1 162 ? 13.945 8.237 -7.162 1.00 89.00 162 ALA A C 1
ATOM 1162 O O . ALA A 1 162 ? 13.212 8.865 -6.399 1.00 89.00 162 ALA A O 1
ATOM 1163 N N . GLU A 1 163 ? 15.108 7.708 -6.766 1.00 81.56 163 GLU A N 1
ATOM 1164 C CA . GLU A 1 163 ? 15.694 7.998 -5.450 1.00 81.56 163 GLU A CA 1
ATOM 1165 C C . GLU A 1 163 ? 16.123 9.481 -5.393 1.00 81.56 163 GLU A C 1
ATOM 1167 O O . GLU A 1 163 ? 16.725 9.990 -6.342 1.00 81.56 163 GLU A O 1
ATOM 1172 N N . GLY A 1 164 ? 15.833 10.185 -4.291 1.00 80.19 164 GLY A N 1
ATOM 1173 C CA . GLY A 1 164 ? 16.279 11.569 -4.088 1.00 80.19 164 GLY A CA 1
ATOM 1174 C C . GLY A 1 164 ? 15.363 12.418 -3.203 1.00 80.19 164 GLY A C 1
ATOM 1175 O O . GLY A 1 164 ? 14.416 11.919 -2.601 1.00 80.19 164 GLY A O 1
ATOM 1176 N N . ALA A 1 165 ? 15.669 13.718 -3.137 1.00 80.25 165 ALA A N 1
ATOM 1177 C CA . ALA A 1 165 ? 14.883 14.710 -2.403 1.00 80.25 165 ALA A CA 1
ATOM 1178 C C . ALA A 1 165 ? 13.473 14.887 -2.995 1.00 80.25 165 ALA A C 1
ATOM 1180 O O . ALA A 1 165 ? 13.275 14.783 -4.210 1.00 80.25 165 ALA A O 1
ATOM 1181 N N . GLY A 1 166 ? 12.502 15.214 -2.143 1.00 92.62 166 GLY A N 1
ATOM 1182 C CA . GLY A 1 166 ? 11.096 15.358 -2.519 1.00 92.62 166 GLY A CA 1
ATOM 1183 C C . GLY A 1 166 ? 10.377 14.017 -2.662 1.00 92.62 166 GLY A C 1
ATOM 1184 O O . GLY A 1 166 ? 9.528 13.873 -3.544 1.00 92.62 166 GLY A O 1
ATOM 1185 N N . SER A 1 167 ? 10.736 13.026 -1.844 1.00 96.50 167 SER A N 1
ATOM 1186 C CA . SER A 1 167 ? 10.085 11.709 -1.815 1.00 96.50 167 SER A CA 1
ATOM 1187 C C . SER A 1 167 ? 8.777 11.718 -1.010 1.00 96.50 167 SER A C 1
ATOM 1189 O O . SER A 1 167 ? 8.527 12.628 -0.219 1.00 96.50 167 SER A O 1
ATOM 1191 N N . LEU A 1 168 ? 7.936 10.690 -1.165 1.00 96.94 168 LEU A N 1
ATOM 1192 C CA . LEU A 1 168 ? 6.740 10.513 -0.332 1.00 96.94 168 LEU A CA 1
ATOM 1193 C C . LEU A 1 168 ? 7.092 10.276 1.142 1.00 96.94 168 LEU A C 1
ATOM 1195 O O . LEU A 1 168 ? 6.272 10.564 2.002 1.00 96.94 168 LEU A O 1
ATOM 1199 N N . ALA A 1 169 ? 8.294 9.790 1.463 1.00 96.44 169 ALA A N 1
ATOM 1200 C CA . ALA A 1 169 ? 8.722 9.661 2.859 1.00 96.44 169 ALA A CA 1
ATOM 1201 C C . ALA A 1 169 ? 8.948 11.024 3.543 1.00 96.44 169 ALA A C 1
ATOM 1203 O O . ALA A 1 169 ? 8.875 11.110 4.766 1.00 96.44 169 ALA A O 1
ATOM 1204 N N . GLU A 1 170 ? 9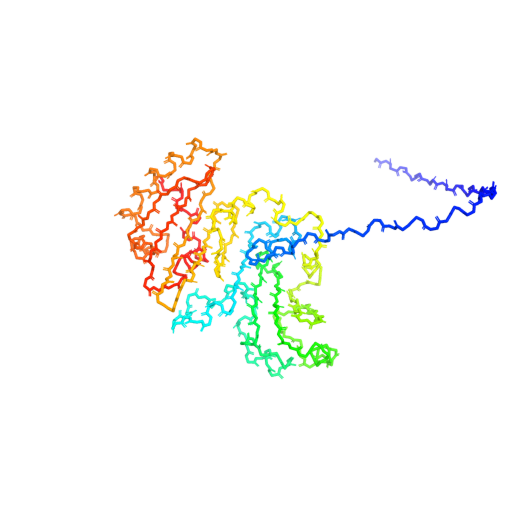.206 12.083 2.771 1.00 96.31 170 GLU A N 1
ATOM 1205 C CA . GLU A 1 170 ? 9.340 13.461 3.267 1.00 96.31 170 GLU A CA 1
ATOM 1206 C C . GLU A 1 170 ? 7.990 14.202 3.315 1.00 96.31 170 GLU A C 1
ATOM 1208 O O . GLU A 1 170 ? 7.879 15.270 3.924 1.00 96.31 170 GLU A O 1
ATOM 1213 N N . ASP A 1 171 ? 6.948 13.651 2.684 1.00 97.12 171 ASP A N 1
ATOM 1214 C CA . ASP A 1 171 ? 5.596 14.199 2.729 1.00 97.12 171 ASP A CA 1
ATOM 1215 C C . ASP A 1 171 ? 4.964 13.945 4.104 1.00 97.12 171 ASP A C 1
ATOM 1217 O O . ASP A 1 171 ? 4.836 12.803 4.543 1.00 97.12 171 ASP A O 1
ATOM 1221 N N . LYS A 1 172 ? 4.547 15.014 4.794 1.00 96.50 172 LYS A N 1
ATOM 1222 C CA . LYS A 1 172 ? 4.055 14.934 6.180 1.00 96.50 172 LYS A CA 1
ATOM 1223 C C . LYS A 1 172 ? 2.864 13.989 6.342 1.00 96.50 172 LYS A C 1
ATOM 1225 O O . LYS A 1 172 ? 2.804 13.267 7.333 1.00 96.50 172 LYS A O 1
ATOM 1230 N N . THR A 1 173 ? 1.929 13.991 5.393 1.00 96.56 173 THR A N 1
ATOM 1231 C CA . THR A 1 173 ? 0.721 13.160 5.469 1.00 96.56 173 THR A CA 1
ATOM 1232 C C . THR A 1 173 ? 1.078 11.695 5.256 1.00 96.56 173 THR A C 1
ATOM 1234 O O . THR A 1 173 ? 0.697 10.838 6.055 1.00 96.56 173 THR A O 1
ATOM 1237 N N . MET A 1 174 ? 1.876 11.402 4.229 1.00 97.62 174 MET A N 1
ATOM 1238 C CA . MET A 1 174 ? 2.317 10.033 3.942 1.00 97.62 174 MET A CA 1
ATOM 1239 C C . MET A 1 174 ? 3.204 9.473 5.059 1.00 97.62 174 MET A C 1
ATOM 1241 O O . MET A 1 174 ? 3.026 8.324 5.465 1.00 97.62 174 MET A O 1
ATOM 1245 N N . ALA A 1 175 ? 4.105 10.292 5.607 1.00 96.88 175 ALA A N 1
ATOM 1246 C CA . ALA A 1 175 ? 4.948 9.937 6.743 1.00 96.88 175 ALA A CA 1
ATOM 1247 C C . ALA A 1 175 ? 4.125 9.666 8.012 1.00 96.88 175 ALA A C 1
ATOM 1249 O O . ALA A 1 175 ? 4.413 8.703 8.721 1.00 96.88 175 ALA A O 1
ATOM 1250 N N . ALA A 1 176 ? 3.074 10.452 8.281 1.00 96.69 176 ALA A N 1
ATOM 1251 C CA . ALA A 1 176 ? 2.166 10.208 9.404 1.00 96.69 176 ALA A CA 1
ATOM 1252 C C . ALA A 1 176 ? 1.425 8.868 9.253 1.00 96.69 176 ALA A C 1
ATOM 1254 O O . ALA A 1 176 ? 1.397 8.069 10.191 1.00 96.69 176 ALA A O 1
ATOM 1255 N N . HIS A 1 177 ? 0.899 8.567 8.059 1.00 97.94 177 HIS A N 1
ATOM 1256 C CA . HIS A 1 177 ? 0.276 7.268 7.782 1.00 97.94 177 HIS A CA 1
ATOM 1257 C C . HIS A 1 177 ? 1.266 6.109 7.933 1.00 97.94 177 HIS A C 1
ATOM 1259 O O . HIS A 1 177 ? 0.938 5.112 8.577 1.00 97.94 177 HIS A O 1
ATOM 1265 N N . ALA A 1 178 ? 2.478 6.233 7.389 1.00 97.94 178 ALA A N 1
ATOM 1266 C CA . ALA A 1 178 ? 3.511 5.207 7.512 1.00 97.94 178 ALA A CA 1
ATOM 1267 C C . ALA A 1 178 ? 3.940 4.990 8.971 1.00 97.94 178 ALA A C 1
ATOM 1269 O O . ALA A 1 178 ? 4.036 3.849 9.419 1.00 97.94 178 ALA A O 1
ATOM 1270 N N . GLY A 1 179 ? 4.127 6.070 9.735 1.00 97.50 179 GLY A N 1
ATOM 1271 C CA . GLY A 1 179 ? 4.453 6.010 11.160 1.00 97.50 179 GLY A CA 1
ATOM 1272 C C . GLY A 1 179 ? 3.347 5.363 11.996 1.00 97.50 179 GLY A C 1
ATOM 1273 O O . GLY A 1 179 ? 3.636 4.545 12.868 1.00 97.50 179 GLY A O 1
ATOM 1274 N N . CYS A 1 180 ? 2.080 5.665 11.697 1.00 98.19 180 CYS A N 1
ATOM 1275 C CA . CYS A 1 180 ? 0.939 5.037 12.361 1.00 98.19 180 CYS A CA 1
ATOM 1276 C C . CYS A 1 180 ? 0.857 3.526 12.069 1.00 98.19 180 CYS A C 1
ATOM 1278 O O . CYS A 1 180 ? 0.645 2.727 12.993 1.00 98.19 180 CYS A O 1
ATOM 1280 N N . LEU A 1 181 ? 1.073 3.125 10.808 1.00 98.19 181 LEU A N 1
ATOM 1281 C CA . LEU A 1 181 ? 1.070 1.722 10.380 1.00 98.19 181 LEU A CA 1
ATOM 1282 C C . LEU A 1 181 ? 2.261 0.928 10.947 1.00 98.19 181 LEU A C 1
ATOM 1284 O O . LEU A 1 181 ? 2.082 -0.210 11.389 1.00 98.19 181 LEU A O 1
ATOM 1288 N N . GLY A 1 182 ? 3.455 1.522 11.005 1.00 96.81 182 GLY A N 1
ATOM 1289 C CA . GLY A 1 182 ? 4.690 0.865 11.448 1.00 96.81 182 GLY A CA 1
ATOM 1290 C C . GLY A 1 182 ? 5.246 -0.138 10.426 1.00 96.81 182 GLY A C 1
ATOM 1291 O O . GLY A 1 182 ? 5.036 0.016 9.223 1.00 96.81 182 GLY A O 1
ATOM 1292 N N . ASP A 1 183 ? 5.961 -1.168 10.897 1.00 96.69 183 ASP A N 1
ATOM 1293 C CA . ASP A 1 183 ? 6.463 -2.251 10.033 1.00 96.69 183 ASP A CA 1
ATOM 1294 C C . ASP A 1 183 ? 5.315 -3.179 9.627 1.00 96.69 183 ASP A C 1
ATOM 1296 O O . ASP A 1 183 ? 4.900 -4.045 10.393 1.00 96.69 183 ASP A O 1
ATOM 1300 N N . VAL A 1 184 ? 4.771 -2.962 8.433 1.00 97.94 184 VAL A N 1
ATOM 1301 C CA . VAL A 1 184 ? 3.690 -3.757 7.844 1.00 97.94 184 VAL A CA 1
ATOM 1302 C C . VAL A 1 184 ? 4.212 -4.547 6.651 1.00 97.94 184 VAL A C 1
ATOM 1304 O O . VAL A 1 184 ? 5.048 -4.067 5.893 1.00 97.94 184 VAL A O 1
ATOM 1307 N N . ALA A 1 185 ? 3.685 -5.752 6.453 1.00 97.44 185 ALA A N 1
ATOM 1308 C CA . ALA A 1 185 ? 3.949 -6.565 5.269 1.00 97.44 185 ALA A CA 1
ATOM 1309 C C . ALA A 1 185 ? 3.157 -6.086 4.045 1.00 97.44 185 ALA A C 1
ATOM 1311 O O . ALA A 1 185 ? 3.527 -6.377 2.915 1.00 97.44 185 ALA A O 1
ATOM 1312 N N . ALA A 1 186 ? 2.053 -5.372 4.251 1.00 98.00 186 ALA A N 1
ATOM 1313 C CA . ALA A 1 186 ? 1.263 -4.787 3.178 1.00 98.00 186 ALA A CA 1
ATOM 1314 C C . ALA A 1 186 ? 0.635 -3.474 3.642 1.00 98.00 186 ALA A C 1
ATOM 1316 O O . ALA A 1 186 ? 0.245 -3.359 4.806 1.00 98.00 186 ALA A O 1
ATOM 1317 N N . ALA A 1 187 ? 0.506 -2.507 2.738 1.00 98.31 187 ALA A N 1
ATOM 1318 C CA . ALA A 1 187 ? -0.150 -1.236 3.004 1.00 98.31 187 ALA A CA 1
ATOM 1319 C C . ALA A 1 187 ? -0.896 -0.711 1.778 1.00 98.31 187 ALA A C 1
ATOM 1321 O O . ALA A 1 187 ? -0.460 -0.887 0.641 1.00 98.31 187 ALA A O 1
ATOM 1322 N N . ALA A 1 188 ? -1.977 0.013 2.034 1.00 97.75 188 ALA A N 1
ATOM 1323 C CA . ALA A 1 188 ? -2.608 0.914 1.089 1.00 97.75 188 ALA A CA 1
ATOM 1324 C C . ALA A 1 188 ? -2.849 2.253 1.798 1.00 97.75 188 ALA A C 1
ATOM 1326 O O . ALA A 1 188 ? -3.447 2.296 2.871 1.00 97.75 188 ALA A O 1
ATOM 1327 N N . ILE A 1 189 ? -2.339 3.336 1.225 1.00 98.12 189 ILE A N 1
ATOM 1328 C CA . ILE A 1 189 ? -2.352 4.683 1.793 1.00 98.12 189 ILE A CA 1
ATOM 1329 C C . ILE A 1 189 ? -3.069 5.606 0.812 1.00 98.12 189 ILE A C 1
ATOM 1331 O O . ILE A 1 189 ? -2.816 5.569 -0.394 1.00 98.12 189 ILE A O 1
ATOM 1335 N N . GLY A 1 190 ? -3.971 6.421 1.341 1.00 97.00 190 GLY A N 1
ATOM 1336 C CA . GLY A 1 190 ? -4.619 7.526 0.651 1.00 97.00 190 GLY A CA 1
ATOM 1337 C C . GLY A 1 190 ? -4.510 8.810 1.480 1.00 97.00 190 GLY A C 1
ATOM 1338 O O . GLY A 1 190 ? -3.837 8.819 2.510 1.00 97.00 190 GLY A O 1
ATOM 1339 N N . PRO A 1 191 ? -5.182 9.895 1.064 1.00 95.69 191 PRO A N 1
ATOM 1340 C CA . PRO A 1 191 ? -4.979 11.214 1.666 1.00 95.69 191 PRO A CA 1
ATOM 1341 C C . PRO A 1 191 ? -5.475 11.353 3.111 1.00 95.69 191 PRO A C 1
ATOM 1343 O O . PRO A 1 191 ? -4.947 12.166 3.861 1.00 95.69 191 PRO A O 1
ATOM 1346 N N . ILE A 1 192 ? -6.521 10.606 3.477 1.00 96.12 192 ILE A N 1
ATOM 1347 C CA . ILE A 1 192 ? -7.189 10.720 4.787 1.00 96.12 192 ILE A CA 1
ATOM 1348 C C . ILE A 1 192 ? -7.091 9.444 5.623 1.00 96.12 192 ILE A C 1
ATOM 1350 O O . ILE A 1 192 ? -7.331 9.454 6.831 1.00 96.12 192 ILE A O 1
ATOM 1354 N N . ALA A 1 193 ? -6.770 8.327 4.978 1.00 97.62 193 ALA A N 1
ATOM 1355 C CA . ALA A 1 193 ? -6.838 7.013 5.575 1.00 97.62 193 ALA A CA 1
ATOM 1356 C C . ALA A 1 193 ? -5.768 6.097 4.991 1.00 97.62 193 ALA A C 1
ATOM 1358 O O . ALA A 1 193 ? -5.409 6.192 3.816 1.00 97.62 193 ALA A O 1
ATOM 1359 N N . SER A 1 194 ? -5.320 5.149 5.801 1.00 98.19 194 SER A N 1
ATOM 1360 C CA . SER A 1 194 ? -4.514 4.029 5.352 1.00 98.19 194 SER A CA 1
ATOM 1361 C C . SER A 1 194 ? -4.947 2.732 6.019 1.00 98.19 194 SER A C 1
ATOM 1363 O O . SER A 1 194 ? -5.532 2.726 7.103 1.00 98.19 194 SER A O 1
ATOM 1365 N N . ALA A 1 195 ? -4.660 1.626 5.349 1.00 98.12 195 ALA A N 1
ATOM 1366 C CA . ALA A 1 195 ? -4.846 0.276 5.845 1.00 98.12 195 ALA A CA 1
ATOM 1367 C C . ALA A 1 195 ? -3.533 -0.490 5.704 1.00 98.12 195 ALA A C 1
ATOM 1369 O O . ALA A 1 195 ? -2.798 -0.292 4.735 1.00 98.12 195 ALA A O 1
ATOM 1370 N N . GLY A 1 196 ? -3.240 -1.382 6.640 1.00 97.88 196 GLY A N 1
ATOM 1371 C CA . GLY A 1 196 ? -2.058 -2.227 6.558 1.00 97.88 196 GLY A CA 1
ATOM 1372 C C . GLY A 1 196 ? -2.209 -3.530 7.316 1.00 97.88 196 GLY A C 1
ATOM 1373 O O . GLY A 1 196 ? -3.164 -3.720 8.065 1.00 97.88 196 GLY A O 1
ATOM 1374 N N . VAL A 1 197 ? -1.262 -4.434 7.091 1.00 98.00 197 VAL A N 1
ATOM 1375 C CA . VAL A 1 197 ? -1.239 -5.759 7.719 1.00 98.00 197 VAL A CA 1
ATOM 1376 C C . VAL A 1 197 ? 0.147 -6.040 8.257 1.00 98.00 197 VAL A C 1
ATOM 1378 O O . VAL A 1 197 ? 1.127 -5.963 7.515 1.00 98.00 197 VAL A O 1
ATOM 1381 N N . ARG A 1 198 ? 0.230 -6.416 9.529 1.00 97.62 198 ARG A N 1
ATOM 1382 C CA . ARG A 1 198 ? 1.426 -7.024 10.120 1.00 97.62 198 ARG A CA 1
ATOM 1383 C C . ARG A 1 198 ? 1.298 -8.537 10.076 1.00 97.62 198 ARG A C 1
ATOM 1385 O O . ARG A 1 198 ? 0.206 -9.070 10.267 1.00 97.62 198 ARG A O 1
ATOM 1392 N N . ILE A 1 199 ? 2.415 -9.198 9.794 1.00 96.19 199 ILE A N 1
ATOM 1393 C CA . ILE A 1 199 ? 2.528 -10.653 9.729 1.00 96.19 199 ILE A CA 1
ATOM 1394 C C . ILE A 1 199 ? 3.687 -11.030 10.646 1.00 96.19 199 ILE A C 1
ATOM 1396 O O . ILE A 1 199 ? 4.845 -10.857 10.268 1.00 96.19 199 ILE A O 1
ATOM 1400 N N . ASP A 1 200 ? 3.356 -11.521 11.837 1.00 92.56 200 ASP A N 1
ATOM 1401 C CA . ASP A 1 200 ? 4.322 -11.953 12.856 1.00 92.56 200 ASP A CA 1
ATOM 1402 C C . ASP A 1 200 ? 4.494 -13.487 12.853 1.00 92.56 200 ASP A C 1
ATOM 1404 O O . ASP A 1 200 ? 5.404 -14.045 13.467 1.00 92.56 200 ASP A O 1
ATOM 1408 N N . GLY A 1 201 ? 3.651 -14.187 12.089 1.00 88.75 201 GLY A N 1
ATOM 1409 C CA . GLY A 1 201 ? 3.727 -15.619 11.836 1.00 88.75 201 GLY A CA 1
ATOM 1410 C C . GLY A 1 201 ? 2.687 -16.066 10.808 1.00 88.75 201 GLY A C 1
ATOM 1411 O O . GLY A 1 201 ? 1.881 -15.276 10.325 1.00 88.75 201 GLY A O 1
ATOM 1412 N N . LYS A 1 202 ? 2.671 -17.364 10.475 1.00 86.12 202 LYS A N 1
ATOM 1413 C CA . LYS A 1 202 ? 1.766 -17.915 9.441 1.00 86.12 202 LYS A CA 1
ATOM 1414 C C . LYS A 1 202 ? 0.276 -17.718 9.737 1.00 86.12 202 LYS A C 1
ATOM 1416 O O . LYS A 1 202 ? -0.517 -17.649 8.804 1.00 86.12 202 LYS A O 1
ATOM 1421 N N . ASP A 1 203 ? -0.073 -17.681 11.020 1.00 88.62 203 ASP A N 1
ATOM 1422 C CA . ASP A 1 203 ? -1.442 -17.553 11.526 1.00 88.62 203 ASP A CA 1
ATOM 1423 C C . ASP A 1 203 ? -1.573 -16.372 12.516 1.00 88.62 203 ASP A C 1
ATOM 1425 O O . ASP A 1 203 ? -2.592 -16.246 13.189 1.00 88.62 203 ASP A O 1
ATOM 1429 N N . ASP A 1 204 ? -0.541 -15.524 12.620 1.00 92.38 204 ASP A N 1
ATOM 1430 C CA . ASP A 1 204 ? -0.526 -14.349 13.497 1.00 92.38 204 ASP A CA 1
ATOM 1431 C C . ASP A 1 204 ? -0.455 -13.086 12.643 1.00 92.38 204 ASP A C 1
ATOM 1433 O O . ASP A 1 204 ? 0.605 -12.692 12.141 1.00 92.38 204 ASP A O 1
ATOM 1437 N N . THR A 1 205 ? -1.635 -12.514 12.403 1.00 96.50 205 THR A N 1
ATOM 1438 C CA . THR A 1 205 ? -1.785 -11.325 11.572 1.00 96.50 205 THR A CA 1
ATOM 1439 C C . THR A 1 205 ? -2.625 -10.272 12.264 1.00 96.50 205 THR A C 1
ATOM 1441 O O . THR A 1 205 ? -3.716 -10.549 12.775 1.00 96.50 205 THR A O 1
ATOM 1444 N N . THR A 1 206 ? -2.124 -9.043 12.220 1.00 97.62 206 THR A N 1
ATOM 1445 C CA . THR A 1 206 ? -2.816 -7.868 12.740 1.00 97.62 206 THR A CA 1
ATOM 1446 C C . THR A 1 206 ? -3.169 -6.958 11.578 1.00 97.62 206 THR A C 1
ATOM 1448 O O . THR A 1 206 ? -2.286 -6.472 10.873 1.00 97.62 206 THR A O 1
ATOM 1451 N N . ASP A 1 207 ? -4.461 -6.719 11.396 1.00 97.75 207 ASP A N 1
ATOM 1452 C CA . ASP A 1 207 ? -4.988 -5.720 10.479 1.00 97.75 207 ASP A CA 1
ATOM 1453 C C . ASP A 1 207 ? -4.987 -4.348 11.184 1.00 97.75 207 ASP A C 1
ATOM 1455 O O . ASP A 1 207 ? -5.356 -4.227 12.358 1.00 97.75 207 ASP A O 1
ATOM 1459 N N . LEU A 1 208 ? -4.558 -3.307 10.470 1.00 98.44 208 LEU A N 1
ATOM 1460 C CA . LEU A 1 208 ? -4.466 -1.934 10.962 1.00 98.44 208 LEU A CA 1
ATOM 1461 C C . LEU A 1 208 ? -5.213 -0.973 10.043 1.00 98.44 208 LEU A C 1
ATOM 1463 O O . LEU A 1 208 ? -5.137 -1.085 8.820 1.00 98.44 208 LEU A O 1
ATOM 1467 N N . ILE A 1 209 ? -5.869 0.015 10.641 1.00 98.31 209 ILE A N 1
ATOM 1468 C CA . ILE A 1 209 ? -6.419 1.188 9.957 1.00 98.31 209 ILE A CA 1
ATOM 1469 C C . ILE A 1 209 ? -5.863 2.425 10.654 1.00 98.31 209 ILE A C 1
ATOM 1471 O O . ILE A 1 209 ? -5.864 2.486 11.881 1.00 98.31 209 ILE A O 1
ATOM 1475 N N . CYS A 1 210 ? -5.414 3.412 9.890 1.00 98.50 210 CYS A N 1
ATOM 1476 C CA . CYS A 1 210 ? -4.970 4.700 10.408 1.00 98.50 210 CYS A CA 1
ATOM 1477 C C . CYS A 1 210 ? -5.755 5.819 9.731 1.00 98.50 210 CYS A C 1
ATOM 1479 O O . CYS A 1 210 ? -5.747 5.927 8.506 1.00 98.50 210 CYS A O 1
ATOM 1481 N N . LEU A 1 211 ? -6.415 6.653 10.527 1.00 98.00 211 LEU A N 1
ATOM 1482 C CA . LEU A 1 211 ? -7.219 7.783 10.069 1.00 98.00 211 LEU A CA 1
ATOM 1483 C C . LEU A 1 211 ? -6.563 9.078 10.520 1.00 98.00 211 LEU A C 1
ATOM 1485 O O . LEU A 1 211 ? -6.215 9.218 11.691 1.00 98.00 211 LEU A O 1
ATOM 1489 N N . LYS A 1 212 ? -6.365 10.011 9.593 1.00 95.94 212 LYS A N 1
ATOM 1490 C CA . LYS A 1 212 ? -5.730 11.295 9.884 1.00 95.94 212 LYS A CA 1
ATOM 1491 C C . LYS A 1 212 ? -6.782 12.288 10.374 1.00 95.94 212 LYS A C 1
ATOM 1493 O O . LYS A 1 212 ? -7.735 12.576 9.657 1.00 95.94 212 LYS A O 1
ATOM 1498 N N . ALA A 1 213 ? -6.590 12.833 11.571 1.00 96.19 213 ALA A N 1
ATOM 1499 C CA . ALA A 1 213 ? -7.386 13.944 12.081 1.00 96.19 213 ALA A CA 1
ATOM 1500 C C . ALA A 1 213 ? -6.794 15.293 11.636 1.00 96.19 213 ALA A C 1
ATOM 1502 O O . ALA A 1 213 ? -5.653 15.356 11.166 1.00 96.19 213 ALA A O 1
ATOM 1503 N N . HIS A 1 214 ? -7.542 16.388 11.774 1.00 94.50 214 HIS A N 1
ATOM 1504 C CA . HIS A 1 214 ? -7.018 17.725 11.465 1.00 94.50 214 HIS A CA 1
ATOM 1505 C C . HIS A 1 214 ? -5.982 18.188 12.500 1.00 94.50 214 HIS A C 1
ATOM 1507 O O . HIS A 1 214 ? -5.014 18.857 12.137 1.00 94.50 214 HIS A O 1
ATOM 1513 N N . SER A 1 215 ? -6.141 17.762 13.754 1.00 94.69 215 SER A N 1
ATOM 1514 C CA . SER A 1 215 ? -5.243 18.042 14.874 1.00 94.69 215 SER A CA 1
ATOM 1515 C C . SER A 1 215 ? -5.163 16.852 15.852 1.00 94.69 215 SER A C 1
ATOM 1517 O O . SER A 1 215 ? -5.973 15.923 15.760 1.00 94.69 215 SER A O 1
ATOM 1519 N N . PRO A 1 216 ? -4.193 16.836 16.786 1.00 94.56 216 PRO A N 1
ATOM 1520 C CA . PRO A 1 216 ? -4.177 15.882 17.897 1.00 94.56 216 PRO A CA 1
ATOM 1521 C C . PRO A 1 216 ? -5.438 15.935 18.772 1.00 94.56 216 PRO A C 1
ATOM 1523 O O . PRO A 1 216 ? -5.898 14.896 19.244 1.00 94.56 216 PRO A O 1
ATOM 1526 N N . GLU A 1 217 ? -6.019 17.119 18.974 1.00 94.75 217 GLU A N 1
ATOM 1527 C CA . GLU A 1 217 ? -7.250 17.303 19.747 1.00 94.75 217 GLU A CA 1
ATOM 1528 C C . GLU A 1 217 ? -8.444 16.633 19.052 1.00 94.75 217 GLU A C 1
ATOM 1530 O O . GLU A 1 217 ? -9.162 15.848 19.677 1.00 94.75 217 GLU A O 1
ATOM 1535 N N . ASP A 1 218 ? -8.587 16.840 17.740 1.00 95.81 218 ASP A N 1
ATOM 1536 C CA . ASP A 1 218 ? -9.640 16.204 16.935 1.00 95.81 218 ASP A CA 1
ATOM 1537 C C . ASP A 1 218 ? -9.485 14.677 16.890 1.00 95.81 218 ASP A C 1
ATOM 1539 O O . ASP A 1 218 ? -10.469 13.950 16.763 1.00 95.81 218 ASP A O 1
ATOM 1543 N N . ALA A 1 219 ? -8.260 14.155 17.019 1.00 96.44 219 ALA A N 1
ATOM 1544 C CA . ALA A 1 219 ? -8.023 12.713 17.047 1.00 96.44 219 ALA A CA 1
ATOM 1545 C C . ALA A 1 219 ? -8.663 12.047 18.278 1.00 96.44 219 ALA A C 1
ATOM 1547 O O . ALA A 1 219 ? -9.145 10.914 18.190 1.00 96.44 219 ALA A O 1
ATOM 1548 N N . ALA A 1 220 ? -8.715 12.741 19.420 1.00 96.06 220 ALA A N 1
ATOM 1549 C CA . ALA A 1 220 ? -9.366 12.224 20.621 1.00 96.06 220 ALA A CA 1
ATOM 1550 C C . ALA A 1 220 ? -10.892 12.134 20.454 1.00 96.06 220 ALA A C 1
ATOM 1552 O O . ALA A 1 220 ? -11.493 11.131 20.846 1.00 96.06 220 ALA A O 1
ATOM 1553 N N . GLU A 1 221 ? -11.512 13.138 19.832 1.00 95.69 221 GLU A N 1
ATOM 1554 C CA . GLU A 1 221 ? -12.941 13.108 19.505 1.00 95.69 221 GLU A CA 1
ATOM 1555 C C . GLU A 1 221 ? -13.247 12.040 18.446 1.00 95.69 221 GLU A C 1
ATOM 1557 O O . GLU A 1 221 ? -14.132 11.199 18.634 1.00 95.69 221 GLU A O 1
ATOM 1562 N N . MET A 1 222 ? -12.446 11.995 17.380 1.00 96.25 222 MET A N 1
ATOM 1563 C CA . MET A 1 222 ? -12.558 10.999 16.316 1.00 96.25 222 MET A CA 1
ATOM 1564 C C . MET A 1 222 ? -12.457 9.568 16.865 1.00 96.25 222 MET A C 1
ATOM 1566 O O . MET A 1 222 ? -13.212 8.694 16.442 1.00 96.25 222 MET A O 1
ATOM 1570 N N . LYS A 1 223 ? -11.585 9.309 17.851 1.00 97.12 223 LYS A N 1
ATOM 1571 C CA . LYS A 1 223 ? -11.508 8.007 18.540 1.00 97.12 223 LYS A CA 1
ATOM 1572 C C . LYS A 1 223 ? -12.852 7.601 19.148 1.00 97.12 223 LYS A C 1
ATOM 1574 O O . LYS A 1 223 ? -13.273 6.462 18.955 1.00 97.12 223 LYS A O 1
ATOM 1579 N N . ILE A 1 224 ? -13.531 8.509 19.850 1.00 96.25 224 ILE A N 1
ATOM 1580 C CA . ILE A 1 224 ? -14.835 8.238 20.482 1.00 96.25 224 ILE A CA 1
ATOM 1581 C C . ILE A 1 224 ? -15.886 7.899 19.415 1.00 96.25 224 ILE A C 1
ATOM 1583 O O . ILE A 1 224 ? -16.623 6.918 19.553 1.00 96.25 224 ILE A O 1
ATOM 1587 N N . GLN A 1 225 ? -15.922 8.666 18.324 1.00 95.56 225 GLN A N 1
ATOM 1588 C CA . GLN A 1 225 ? -16.850 8.447 17.209 1.00 95.56 225 GLN A CA 1
ATOM 1589 C C . GLN A 1 225 ? -16.598 7.103 16.504 1.00 95.56 225 GLN A C 1
ATOM 1591 O O . GLN A 1 225 ? -17.536 6.351 16.220 1.00 95.56 225 GLN A O 1
ATOM 1596 N N . ILE A 1 226 ? -15.330 6.746 16.281 1.00 96.81 226 ILE A N 1
ATOM 1597 C CA . ILE A 1 226 ? -14.934 5.455 15.706 1.00 96.81 226 ILE A CA 1
ATOM 1598 C C . ILE A 1 226 ? -15.349 4.306 16.626 1.00 96.81 226 ILE A C 1
ATOM 1600 O O . ILE A 1 226 ? -15.965 3.347 16.164 1.00 96.81 226 ILE A O 1
ATOM 1604 N N . GLU A 1 227 ? -15.067 4.387 17.929 1.00 96.44 227 GLU A N 1
ATOM 1605 C CA . GLU A 1 227 ? -15.461 3.352 18.894 1.00 96.44 227 GLU A CA 1
ATOM 1606 C C . GLU A 1 227 ? -16.978 3.123 18.916 1.00 96.44 227 GLU A C 1
ATOM 1608 O O . GLU A 1 227 ? -17.426 1.982 19.061 1.00 96.44 227 GLU A O 1
ATOM 1613 N N . ALA A 1 228 ? -17.777 4.181 18.765 1.00 94.50 228 ALA A N 1
ATOM 1614 C CA . ALA A 1 228 ? -19.227 4.072 18.636 1.00 94.50 228 ALA A CA 1
ATOM 1615 C C . ALA A 1 228 ? -19.629 3.407 17.308 1.00 94.50 228 ALA A C 1
ATOM 1617 O O . ALA A 1 228 ? -20.409 2.450 17.304 1.00 94.50 228 ALA A O 1
ATOM 1618 N N . THR A 1 229 ? -19.042 3.850 16.195 1.00 94.12 229 THR A N 1
ATOM 1619 C CA . THR A 1 229 ? -19.313 3.336 14.842 1.00 94.12 229 THR A CA 1
ATOM 1620 C C . THR A 1 229 ? -19.024 1.838 14.739 1.00 94.12 229 THR A C 1
ATOM 1622 O O . THR A 1 229 ? -19.864 1.063 14.274 1.00 94.12 229 THR A O 1
ATOM 1625 N N . LEU A 1 230 ? -17.876 1.387 15.248 1.00 95.31 230 LEU A N 1
ATOM 1626 C CA . LEU A 1 230 ? -17.455 -0.015 15.165 1.00 95.31 230 LEU A CA 1
ATOM 1627 C C . LEU A 1 230 ? -18.372 -0.985 15.937 1.00 95.31 230 LEU A C 1
ATOM 1629 O O . LEU A 1 230 ? -18.381 -2.179 15.629 1.00 95.31 230 LEU A O 1
ATOM 1633 N N . LYS A 1 231 ? -19.169 -0.508 16.907 1.00 93.50 231 LYS A N 1
ATOM 1634 C CA . LYS A 1 231 ? -20.071 -1.355 17.715 1.00 93.50 231 LYS A CA 1
ATOM 1635 C C . LYS A 1 231 ? -21.356 -1.766 16.997 1.00 93.50 231 LYS A C 1
ATOM 1637 O O . LYS A 1 231 ? -21.938 -2.783 17.370 1.00 93.50 231 LYS A O 1
ATOM 1642 N N . GLY A 1 232 ? -21.814 -1.012 15.999 1.00 88.75 232 GLY A N 1
ATOM 1643 C CA . GLY A 1 232 ? -23.140 -1.253 15.412 1.00 88.75 232 GLY A CA 1
ATOM 1644 C C . GLY A 1 232 ? -23.325 -0.838 13.958 1.00 88.75 232 GLY A C 1
ATOM 1645 O O . GLY A 1 232 ? -24.294 -1.272 13.334 1.00 88.75 232 GLY A O 1
ATOM 1646 N N . ALA A 1 233 ? -22.417 -0.041 13.395 1.00 92.44 233 ALA A N 1
ATOM 1647 C CA . ALA A 1 233 ? -22.548 0.423 12.026 1.00 92.44 233 ALA A CA 1
ATOM 1648 C C . ALA A 1 233 ? -22.122 -0.642 11.005 1.00 92.44 233 ALA A C 1
ATOM 1650 O O . ALA A 1 233 ? -21.466 -1.652 11.296 1.00 92.44 233 ALA A O 1
ATOM 1651 N N . LYS A 1 234 ? -22.500 -0.374 9.760 1.00 94.81 234 LYS A N 1
ATOM 1652 C CA . LYS A 1 234 ? -22.066 -1.121 8.586 1.00 94.81 234 LYS A CA 1
ATOM 1653 C C . LYS A 1 234 ? -21.116 -0.254 7.770 1.00 94.81 234 LYS A C 1
ATOM 1655 O O . LYS A 1 234 ? -21.197 0.970 7.799 1.00 94.81 234 LYS A O 1
ATOM 1660 N N . THR A 1 235 ? -20.240 -0.904 7.021 1.00 94.12 235 THR A N 1
ATOM 1661 C CA . THR A 1 235 ? -19.481 -0.279 5.948 1.00 94.12 235 THR A CA 1
ATOM 1662 C C . THR A 1 235 ? -20.423 0.263 4.873 1.00 94.12 235 THR A C 1
ATOM 1664 O O . THR A 1 235 ? -21.607 -0.089 4.819 1.00 94.12 235 THR A O 1
ATOM 1667 N N . SER A 1 236 ? -19.891 1.066 3.953 1.00 90.69 236 SER A N 1
ATOM 1668 C CA . SER A 1 236 ? -20.669 1.564 2.816 1.00 90.69 236 SER A CA 1
ATOM 1669 C C . SER A 1 236 ? -21.140 0.455 1.871 1.00 90.69 236 SER A C 1
ATOM 1671 O O . SER A 1 236 ? -22.205 0.562 1.269 1.00 90.69 236 SER A O 1
ATOM 1673 N N . SER A 1 237 ? -20.399 -0.652 1.820 1.00 92.06 237 SER A N 1
ATOM 1674 C CA . SER A 1 237 ? -20.783 -1.893 1.143 1.00 92.06 237 SER A CA 1
ATOM 1675 C C . SER A 1 237 ? -21.810 -2.746 1.911 1.00 92.06 237 SER A C 1
ATOM 1677 O O . SER A 1 237 ? -22.178 -3.827 1.454 1.00 92.06 237 SER A O 1
ATOM 1679 N N . GLY A 1 238 ? -22.282 -2.297 3.080 1.00 94.44 238 GLY A N 1
ATOM 1680 C CA . GLY A 1 238 ? -23.289 -2.985 3.896 1.00 94.44 238 GLY A CA 1
ATOM 1681 C C . GLY A 1 238 ? -22.745 -4.102 4.796 1.00 94.44 238 GLY A C 1
ATOM 1682 O O . GLY A 1 238 ? -23.528 -4.802 5.446 1.00 94.44 238 GLY A O 1
ATOM 1683 N N . THR A 1 239 ? -21.424 -4.272 4.878 1.00 95.12 239 THR A N 1
ATOM 1684 C CA . THR A 1 239 ? -20.781 -5.275 5.740 1.00 95.12 239 THR A CA 1
ATOM 1685 C C . THR A 1 239 ? -20.707 -4.750 7.176 1.00 95.12 239 THR A C 1
ATOM 1687 O O . THR A 1 239 ? -20.243 -3.637 7.379 1.00 95.12 239 THR A O 1
ATOM 1690 N N . PRO A 1 240 ? -21.124 -5.498 8.210 1.00 95.56 240 PRO A N 1
ATOM 1691 C CA . PRO A 1 240 ? -20.926 -5.061 9.594 1.00 95.56 240 PRO A CA 1
ATOM 1692 C C . PRO A 1 240 ? -19.442 -4.828 9.906 1.00 95.56 240 PRO A C 1
ATOM 1694 O O . PRO A 1 240 ? -18.617 -5.692 9.597 1.00 95.56 240 PRO A O 1
ATOM 1697 N N . TRP A 1 241 ? -19.099 -3.717 10.565 1.00 95.31 241 TRP A N 1
ATOM 1698 C CA . TRP A 1 241 ? -17.702 -3.412 10.914 1.00 95.31 241 TRP A CA 1
ATOM 1699 C C . TRP A 1 241 ? -17.051 -4.490 11.784 1.00 95.31 241 TRP A C 1
ATOM 1701 O O . TRP A 1 241 ? -15.877 -4.795 11.600 1.00 95.31 241 TRP A O 1
ATOM 1711 N N . SER A 1 242 ? -17.828 -5.165 12.634 1.00 95.50 242 SER A N 1
ATOM 1712 C CA . SER A 1 242 ? -17.368 -6.302 13.442 1.00 95.50 242 SER A CA 1
ATOM 1713 C C . SER A 1 242 ? -16.860 -7.501 12.629 1.00 95.50 242 SER A C 1
ATOM 1715 O O . SER A 1 242 ? -16.155 -8.346 13.178 1.00 95.50 242 SER A O 1
ATOM 1717 N N . ARG A 1 243 ? -17.197 -7.591 11.333 1.00 95.19 243 ARG A N 1
ATOM 1718 C CA . ARG A 1 243 ? -16.627 -8.586 10.407 1.00 95.19 243 ARG A CA 1
ATOM 1719 C C . ARG A 1 243 ? -15.345 -8.113 9.730 1.00 95.19 243 ARG A C 1
ATOM 1721 O O . ARG A 1 243 ? -14.571 -8.955 9.295 1.00 95.19 243 ARG A O 1
ATOM 1728 N N . VAL A 1 244 ? -15.154 -6.801 9.600 1.00 95.75 244 VAL A N 1
ATOM 1729 C CA . VAL A 1 244 ? -13.972 -6.207 8.956 1.00 95.75 244 VAL A CA 1
ATOM 1730 C C . VAL A 1 244 ? -12.831 -6.058 9.959 1.00 95.75 244 VAL A C 1
ATOM 1732 O O . VAL A 1 244 ? -11.697 -6.388 9.641 1.00 95.75 244 VAL A O 1
ATOM 1735 N N . VAL A 1 245 ? -13.146 -5.597 11.171 1.00 96.50 245 VAL A N 1
ATOM 1736 C CA . VAL A 1 245 ? -12.209 -5.403 12.286 1.00 96.50 245 VAL A CA 1
ATOM 1737 C C . VAL A 1 245 ? -12.758 -6.076 13.552 1.00 96.50 245 VAL A C 1
ATOM 1739 O O . VAL A 1 245 ? -13.331 -5.415 14.420 1.00 96.50 245 VAL A O 1
ATOM 1742 N N . PRO A 1 246 ? -12.671 -7.413 13.676 1.00 96.06 246 PRO A N 1
ATOM 1743 C CA . PRO A 1 246 ? -13.123 -8.111 14.876 1.00 96.06 246 PRO A CA 1
ATOM 1744 C C . PRO A 1 246 ? -12.338 -7.677 16.124 1.00 96.06 246 PRO A C 1
ATOM 1746 O O . PRO A 1 246 ? -11.111 -7.616 16.111 1.00 96.06 246 PRO A O 1
ATOM 1749 N N . LYS A 1 247 ? -13.053 -7.430 17.232 1.00 95.81 247 LYS A N 1
ATOM 1750 C CA . LYS A 1 247 ? -12.476 -7.031 18.535 1.00 95.81 247 LYS A CA 1
ATOM 1751 C C . LYS A 1 247 ? -11.465 -5.871 18.402 1.00 95.81 247 LYS A C 1
ATOM 1753 O O . LYS A 1 247 ? -10.301 -6.041 18.761 1.00 95.81 247 LYS A O 1
ATOM 1758 N N . PRO A 1 248 ? -11.886 -4.723 17.847 1.00 97.50 248 PRO A N 1
ATOM 1759 C CA . PRO A 1 248 ? -10.964 -3.643 17.548 1.00 97.50 248 PRO A CA 1
ATOM 1760 C C . PRO A 1 248 ? -10.447 -2.985 18.832 1.00 97.50 248 PRO A C 1
ATOM 1762 O O . PRO A 1 248 ? -11.221 -2.742 19.760 1.00 97.50 248 PRO A O 1
ATOM 1765 N N . THR A 1 249 ? -9.167 -2.627 18.838 1.00 98.25 249 THR A N 1
ATOM 1766 C CA . THR A 1 249 ? -8.592 -1.647 19.770 1.00 98.25 249 THR A CA 1
ATOM 1767 C C . THR A 1 249 ? -8.398 -0.338 19.020 1.00 98.25 249 THR A C 1
ATOM 1769 O O . THR A 1 249 ? -7.903 -0.353 17.892 1.00 98.25 249 THR A O 1
ATOM 1772 N N . VAL A 1 250 ? -8.793 0.781 19.625 1.00 98.25 250 VAL A N 1
ATOM 1773 C CA . VAL A 1 250 ? -8.696 2.117 19.026 1.00 98.25 250 VAL A CA 1
ATOM 1774 C C . VAL A 1 250 ? -7.779 2.975 19.893 1.00 98.25 250 VAL A C 1
ATOM 1776 O O . VAL A 1 250 ? -8.037 3.134 21.083 1.00 98.25 250 VAL A O 1
ATOM 1779 N N . ASP A 1 251 ? -6.732 3.542 19.302 1.00 98.38 251 ASP A N 1
ATOM 1780 C CA . ASP A 1 251 ? -5.723 4.364 19.977 1.00 98.38 251 ASP A CA 1
ATOM 1781 C C . ASP A 1 251 ? -5.501 5.684 19.228 1.00 98.38 251 ASP A C 1
ATOM 1783 O O . ASP A 1 251 ? -5.680 5.752 18.013 1.00 98.38 251 ASP A O 1
ATOM 1787 N N . VAL A 1 252 ? -5.044 6.724 19.931 1.00 97.75 252 VAL A N 1
ATOM 1788 C CA . VAL A 1 252 ? -4.533 7.956 19.301 1.00 97.75 252 VAL A CA 1
ATOM 1789 C C . VAL A 1 252 ? -3.011 7.870 19.193 1.00 97.75 252 VAL A C 1
ATOM 1791 O O . VAL A 1 252 ? -2.327 7.577 20.172 1.00 97.75 252 VAL A O 1
ATOM 1794 N N . VAL A 1 253 ? -2.475 8.137 18.003 1.00 96.69 253 VAL A N 1
ATOM 1795 C CA . VAL A 1 253 ? -1.040 8.163 17.697 1.00 96.69 253 VAL A CA 1
ATOM 1796 C C . VAL A 1 253 ? -0.717 9.506 17.043 1.00 96.69 253 VAL A C 1
ATOM 1798 O O . VAL A 1 253 ? -0.876 9.682 15.835 1.00 96.69 253 VAL A O 1
ATOM 1801 N N . GLY A 1 254 ? -0.291 10.480 17.850 1.00 95.06 254 GLY A N 1
ATOM 1802 C CA . GLY A 1 254 ? -0.112 11.857 17.386 1.00 95.06 254 GLY A CA 1
ATOM 1803 C C . GLY A 1 254 ? -1.444 12.460 16.936 1.00 95.06 254 GLY A C 1
ATOM 1804 O O . GLY A 1 254 ? -2.374 12.560 17.726 1.00 95.06 254 GLY A O 1
ATOM 1805 N N . ASP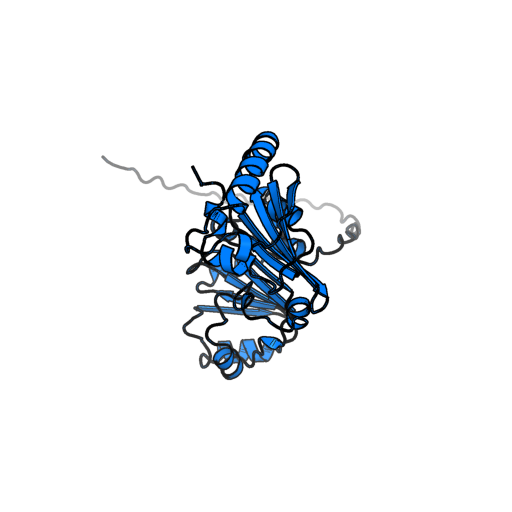 A 1 255 ? -1.536 12.829 15.663 1.00 95.69 255 ASP A N 1
ATOM 1806 C CA . ASP A 1 255 ? -2.733 13.368 15.009 1.00 95.69 255 ASP A CA 1
ATOM 1807 C C . ASP A 1 255 ? -3.445 12.329 14.117 1.00 95.69 255 ASP A C 1
ATOM 1809 O O . ASP A 1 255 ? -4.147 12.680 13.161 1.00 95.69 255 ASP A O 1
ATOM 1813 N N . THR A 1 256 ? -3.243 11.042 14.417 1.00 97.31 256 THR A N 1
ATOM 1814 C CA . THR A 1 256 ? -3.916 9.913 13.765 1.00 97.31 256 THR A CA 1
ATOM 1815 C C . THR A 1 256 ? -4.653 9.045 14.781 1.00 97.31 256 THR A C 1
ATOM 1817 O O . THR A 1 256 ? -4.191 8.863 15.907 1.00 97.31 256 THR A O 1
ATOM 1820 N N . VAL A 1 257 ? -5.784 8.468 14.378 1.00 98.25 257 VAL A N 1
ATOM 1821 C CA . VAL A 1 257 ? -6.461 7.401 15.121 1.00 98.25 257 VAL A CA 1
ATOM 1822 C C . VAL A 1 257 ? -6.105 6.066 14.488 1.00 98.25 257 VAL A C 1
ATOM 1824 O O . VAL A 1 257 ? -6.324 5.858 13.292 1.00 98.25 257 VAL A O 1
ATOM 1827 N N . ARG A 1 258 ? -5.565 5.153 15.291 1.00 98.62 258 ARG A N 1
ATOM 1828 C CA . ARG A 1 258 ? -5.184 3.807 14.879 1.00 98.62 258 ARG A CA 1
ATOM 1829 C C . ARG A 1 258 ? -6.187 2.793 15.396 1.00 98.62 258 ARG A C 1
ATOM 1831 O O . ARG A 1 258 ? -6.419 2.705 16.596 1.00 98.62 258 ARG A O 1
ATOM 1838 N N . ILE A 1 259 ? -6.718 1.980 14.497 1.00 98.56 259 ILE A N 1
ATOM 1839 C CA . ILE A 1 259 ? -7.530 0.811 14.819 1.00 98.56 259 ILE A CA 1
ATOM 1840 C C . ILE A 1 259 ? -6.663 -0.415 14.568 1.00 98.56 259 ILE A C 1
ATOM 1842 O O . ILE A 1 259 ? -6.090 -0.552 13.488 1.00 98.56 259 ILE A O 1
ATOM 1846 N N . THR A 1 260 ? -6.567 -1.302 15.550 1.00 98.31 260 THR A N 1
ATOM 1847 C CA . THR A 1 260 ? -5.893 -2.597 15.416 1.00 98.31 260 THR A CA 1
ATOM 1848 C C . THR A 1 260 ? -6.885 -3.724 15.645 1.00 98.31 260 THR A C 1
ATOM 1850 O O . THR A 1 260 ? -7.799 -3.609 16.463 1.00 98.31 260 THR A O 1
ATOM 1853 N N . SER A 1 261 ? -6.736 -4.811 14.896 1.00 97.50 261 SER A N 1
ATOM 1854 C CA . SER A 1 261 ? -7.604 -5.978 15.002 1.00 97.50 261 SER A CA 1
ATOM 1855 C C . SER A 1 261 ? -6.837 -7.239 14.622 1.00 97.50 261 SER A C 1
ATOM 1857 O O . SER A 1 261 ? -6.216 -7.307 13.562 1.00 97.50 261 SER A O 1
ATOM 1859 N N . THR A 1 262 ? -6.886 -8.257 15.482 1.00 95.00 262 THR A N 1
ATOM 1860 C CA . THR A 1 262 ? -6.398 -9.592 15.127 1.00 95.00 262 THR A CA 1
ATOM 1861 C C . THR A 1 262 ? -7.393 -10.227 14.168 1.00 95.00 262 THR A C 1
ATOM 1863 O O . THR A 1 262 ? -8.553 -10.452 14.526 1.00 95.00 262 THR A O 1
ATOM 1866 N N . SER A 1 263 ? -6.948 -10.530 12.955 1.00 85.19 263 SER A N 1
ATOM 1867 C CA . SER A 1 263 ? -7.824 -11.040 11.907 1.00 85.19 263 SER A CA 1
ATOM 1868 C C . SER A 1 263 ? -7.574 -12.518 11.656 1.00 85.19 263 SER A C 1
ATOM 1870 O O . SER A 1 263 ? -6.434 -12.956 11.538 1.00 85.19 263 SER A O 1
ATOM 1872 N N . ALA A 1 264 ? -8.654 -13.293 11.533 1.00 83.75 264 ALA A N 1
ATOM 1873 C CA . ALA A 1 264 ? -8.569 -14.681 11.077 1.00 83.75 264 ALA A CA 1
ATOM 1874 C C . ALA A 1 264 ? -8.252 -14.778 9.572 1.00 83.75 264 ALA A C 1
ATOM 1876 O O . ALA A 1 264 ? -7.845 -15.834 9.093 1.00 83.75 264 ALA A O 1
ATOM 1877 N N . ALA A 1 265 ? -8.470 -13.692 8.824 1.00 91.50 265 ALA A N 1
ATOM 1878 C CA . ALA A 1 265 ? -8.186 -13.590 7.401 1.00 91.50 265 ALA A CA 1
ATOM 1879 C C . ALA A 1 265 ? -7.414 -12.293 7.137 1.00 91.50 265 ALA A C 1
ATOM 1881 O O . ALA A 1 265 ? -8.000 -11.219 6.987 1.00 91.50 265 ALA A O 1
ATOM 1882 N N . ALA A 1 266 ? -6.092 -12.414 7.075 1.00 93.38 266 ALA A N 1
ATOM 1883 C CA . ALA A 1 266 ? -5.177 -11.303 6.858 1.00 93.38 266 ALA A CA 1
ATOM 1884 C C . ALA A 1 266 ? -5.579 -10.441 5.646 1.00 93.38 266 ALA A C 1
ATOM 1886 O O . ALA A 1 266 ? -6.054 -10.964 4.631 1.00 93.38 266 ALA A O 1
ATOM 1887 N N . GLY A 1 267 ? -5.413 -9.120 5.744 1.00 94.88 267 GLY A N 1
ATOM 1888 C CA . GLY A 1 267 ? -5.692 -8.196 4.640 1.00 94.88 267 GLY A CA 1
ATOM 1889 C C . GLY A 1 267 ? -7.158 -7.823 4.468 1.00 94.88 267 GLY A C 1
ATOM 1890 O O . GLY A 1 267 ? -7.501 -7.167 3.483 1.00 94.88 267 GLY A O 1
ATOM 1891 N N . THR A 1 268 ? -8.033 -8.175 5.413 1.00 95.62 268 THR A N 1
ATOM 1892 C CA . THR A 1 268 ? -9.459 -7.818 5.329 1.00 95.62 268 THR A CA 1
ATOM 1893 C C . THR A 1 268 ? -9.648 -6.298 5.293 1.00 95.62 268 THR A C 1
ATOM 1895 O O . THR A 1 268 ? -10.454 -5.789 4.508 1.00 95.62 268 THR A O 1
ATOM 1898 N N . VAL A 1 269 ? -8.847 -5.550 6.058 1.00 96.94 269 VAL A N 1
ATOM 1899 C CA . VAL A 1 269 ? -8.870 -4.076 6.037 1.00 96.94 269 VAL A CA 1
ATOM 1900 C C . VAL A 1 269 ? -8.357 -3.485 4.727 1.00 96.94 269 VAL A C 1
ATOM 1902 O O . VAL A 1 269 ? -8.900 -2.485 4.269 1.00 96.94 269 VAL A O 1
ATOM 1905 N N . ILE A 1 270 ? -7.382 -4.110 4.058 1.00 96.44 270 ILE A N 1
ATOM 1906 C CA . ILE A 1 270 ? -6.929 -3.632 2.743 1.00 96.44 270 ILE A CA 1
ATOM 1907 C C . ILE A 1 270 ? -8.025 -3.847 1.692 1.00 96.44 270 ILE A C 1
ATOM 1909 O O . ILE A 1 270 ? -8.298 -2.953 0.889 1.00 96.44 270 ILE A O 1
ATOM 1913 N N . ALA A 1 271 ? -8.724 -4.983 1.736 1.00 94.75 271 ALA A N 1
ATOM 1914 C CA . ALA A 1 271 ? -9.872 -5.220 0.864 1.00 94.75 271 ALA A CA 1
ATOM 1915 C C . ALA A 1 271 ? -11.007 -4.205 1.110 1.00 94.75 271 ALA A C 1
ATOM 1917 O O . ALA A 1 271 ? -11.646 -3.754 0.159 1.00 94.75 271 ALA A O 1
ATOM 1918 N N . ALA A 1 272 ? -11.251 -3.812 2.365 1.00 95.69 272 ALA A N 1
ATOM 1919 C CA . ALA A 1 272 ? -12.194 -2.742 2.703 1.00 95.69 272 ALA A CA 1
ATOM 1920 C C . ALA A 1 272 ? -11.711 -1.366 2.203 1.00 95.69 272 ALA A C 1
ATOM 1922 O O . ALA A 1 272 ? -12.503 -0.590 1.666 1.00 95.69 272 ALA A O 1
ATOM 1923 N N . PHE A 1 273 ? -10.408 -1.083 2.300 1.00 95.81 273 PHE A N 1
ATOM 1924 C CA . PHE A 1 273 ? -9.795 0.134 1.761 1.00 95.81 273 PHE A CA 1
ATOM 1925 C C . PHE A 1 273 ? -9.996 0.255 0.247 1.00 95.81 273 PHE A C 1
ATOM 1927 O O . PHE A 1 273 ? -10.397 1.304 -0.249 1.00 95.81 273 PHE A O 1
ATOM 1934 N N . ALA A 1 274 ? -9.768 -0.829 -0.498 1.00 93.56 274 ALA A N 1
ATOM 1935 C CA . ALA A 1 274 ? -9.956 -0.864 -1.949 1.00 93.56 274 ALA A CA 1
ATOM 1936 C C . ALA A 1 274 ? -11.414 -0.610 -2.378 1.00 93.56 274 ALA A C 1
ATOM 1938 O O . ALA A 1 274 ? -11.649 -0.108 -3.473 1.00 93.56 274 ALA A O 1
ATOM 1939 N N . LYS A 1 275 ? -12.388 -0.915 -1.511 1.00 94.06 275 LYS A N 1
ATOM 1940 C CA . LYS A 1 275 ? -13.819 -0.644 -1.731 1.00 94.06 275 LYS A CA 1
ATOM 1941 C C . LYS A 1 275 ? -14.249 0.771 -1.322 1.00 94.06 275 LYS A C 1
ATOM 1943 O O . LYS A 1 275 ? -15.415 1.109 -1.501 1.00 94.06 275 LYS A O 1
ATOM 1948 N N . GLY A 1 276 ? -13.349 1.576 -0.750 1.00 94.56 276 GLY A N 1
ATOM 1949 C CA . GLY A 1 276 ? -13.666 2.903 -0.206 1.00 94.56 276 GLY A CA 1
ATOM 1950 C C . GLY A 1 276 ? -14.429 2.869 1.125 1.00 94.56 276 GLY A C 1
ATOM 1951 O O . GLY A 1 276 ? -14.919 3.899 1.581 1.00 94.56 276 GLY A O 1
ATOM 1952 N N . ASP A 1 277 ? -14.535 1.703 1.773 1.00 95.31 277 ASP A N 1
ATOM 1953 C CA . ASP A 1 277 ? -15.289 1.560 3.024 1.00 95.31 277 ASP A CA 1
ATOM 1954 C C . ASP A 1 277 ? -14.613 2.294 4.192 1.00 95.31 277 ASP A C 1
ATOM 1956 O O . ASP A 1 277 ? -15.292 2.828 5.066 1.00 95.31 277 ASP A O 1
ATOM 1960 N N . ILE A 1 278 ? -13.278 2.345 4.197 1.00 95.00 278 ILE A N 1
ATOM 1961 C CA . ILE A 1 278 ? -12.486 2.962 5.272 1.00 95.00 278 ILE A CA 1
ATOM 1962 C C . ILE A 1 278 ? -12.521 4.490 5.213 1.00 95.00 278 ILE A C 1
ATOM 1964 O O . ILE A 1 278 ? -12.624 5.135 6.251 1.00 95.00 278 ILE A O 1
ATOM 1968 N N . GLU A 1 279 ? -12.478 5.077 4.018 1.00 91.69 279 GLU A N 1
ATOM 1969 C CA . GLU A 1 279 ? -12.472 6.537 3.829 1.00 91.69 279 GLU A CA 1
ATOM 1970 C C . GLU A 1 279 ? -13.757 7.202 4.348 1.00 91.69 279 GLU A C 1
ATOM 1972 O O . GLU A 1 279 ? -13.770 8.394 4.640 1.00 91.69 279 GLU A O 1
ATOM 1977 N N . ARG A 1 280 ? -14.833 6.423 4.500 1.00 90.31 280 ARG A N 1
ATOM 1978 C CA . ARG A 1 280 ? -16.118 6.878 5.043 1.00 90.31 280 ARG A CA 1
ATOM 1979 C C . ARG A 1 280 ? -16.267 6.658 6.543 1.00 90.31 280 ARG A C 1
ATOM 1981 O O . ARG A 1 280 ? -17.250 7.120 7.108 1.00 90.31 280 ARG A O 1
ATOM 1988 N N . LEU A 1 281 ? -15.320 5.980 7.192 1.00 89.38 281 LEU A N 1
ATOM 1989 C CA . LEU A 1 281 ? -15.379 5.720 8.631 1.00 89.38 281 LEU A CA 1
ATOM 1990 C C . LEU A 1 281 ? -15.485 7.002 9.483 1.00 89.38 281 LEU A C 1
ATOM 1992 O O . LEU A 1 281 ? -16.237 6.971 10.453 1.00 89.38 281 LEU A O 1
ATOM 1996 N N . PRO A 1 282 ? -14.831 8.127 9.129 1.00 83.38 282 PRO A N 1
ATOM 1997 C CA . PRO A 1 282 ? -14.993 9.388 9.859 1.00 83.38 282 PRO A CA 1
ATOM 1998 C C . PRO A 1 282 ? -16.272 10.174 9.519 1.00 83.38 282 PRO A C 1
ATOM 2000 O O . PRO A 1 282 ? -16.497 11.217 10.115 1.00 83.38 282 PRO A O 1
ATOM 2003 N N . LEU A 1 283 ? -17.072 9.742 8.535 1.00 78.81 283 LEU A N 1
ATOM 2004 C CA . LEU A 1 283 ? -18.165 10.542 7.951 1.00 78.81 283 LEU A CA 1
ATOM 2005 C C . LEU A 1 283 ? -19.568 10.120 8.418 1.00 78.81 283 LEU A C 1
ATOM 2007 O O . LEU A 1 283 ? -20.557 10.513 7.802 1.00 78.81 283 LEU A O 1
ATOM 2011 N N . PHE A 1 284 ? -19.677 9.280 9.448 1.00 62.44 284 PHE A N 1
ATOM 2012 C CA . PHE A 1 284 ? -20.974 8.844 9.965 1.00 62.44 284 PHE A CA 1
ATOM 2013 C C . PHE A 1 284 ? -21.539 9.887 10.941 1.00 62.44 284 PHE A C 1
ATOM 2015 O O . PHE A 1 284 ? -21.315 9.794 12.147 1.00 62.44 284 PHE A O 1
ATOM 2022 N N . GLU A 1 285 ? -22.259 10.866 10.388 1.00 50.34 285 GLU A N 1
ATOM 2023 C CA . GLU A 1 285 ? -23.296 11.639 11.093 1.00 50.34 285 GLU A CA 1
ATOM 2024 C C . GLU A 1 285 ? -24.644 10.900 11.078 1.00 50.34 285 GLU A C 1
ATOM 2026 O O . GLU A 1 285 ? -24.980 10.277 10.038 1.00 50.34 285 GLU A O 1
#

Secondary structure (DSSP, 8-state):
--------PPPP--------------------PPPPP-HHHHHHHTSB--HHHHH-EEEEEHHHHTTSS--GGGTTTTTTTTTT-HHHHHHHH---GGG-SEEEEES-TTS-EEEEES---HHHHHHHHHTSTT--TT-SEEEEETTEEEEESSHHHHTTS--SSSBTTTSHHHHHHHHHH-S-SEEEE-SSEEEEEEEEETTEEEEEEEEE-SSHHHHHHHHHHHHHHHHH-B-TTS-BHHHHSSS-EEEEETTEEEEEEE-SSTTHHHHHHHTTTTTTGGG--

pLDDT: mean 88.58, std 13.14, range [43.81, 98.62]

Radius of gyration: 23.81 Å; chains: 1; bounding box: 71×66×52 Å